Protein AF-A0A6A6JWN4-F1 (afdb_monomer)

pLDDT: mean 83.43, std 17.75, range [29.56, 98.19]

InterPro domains:
  IPR000210 BTB/POZ domain [PS50097] (78-155)
  IPR011333 SKP1/BTB/POZ domain superfamily [G3DSA:3.30.710.10] (48-252)

Solvent-accessible surface area (backbone atoms only — not comparable to full-atom values): 18772 Å² total; per-residue (Å²): 106,71,62,62,52,52,70,74,57,56,92,82,65,82,86,72,73,60,84,90,70,70,76,79,89,73,87,73,94,62,85,48,80,72,34,52,50,59,28,48,53,49,40,46,67,64,57,46,90,61,80,82,68,62,78,80,74,82,70,70,62,64,68,62,34,50,49,53,38,50,39,54,78,67,54,65,78,47,69,23,32,42,35,25,66,46,74,42,99,86,68,47,84,37,56,36,34,29,65,36,47,56,71,51,45,48,73,55,18,58,51,50,27,44,67,42,26,67,92,39,90,79,52,92,72,53,64,53,62,44,83,43,96,54,59,64,60,58,51,33,37,50,57,44,21,58,48,59,79,42,67,78,62,44,85,93,47,29,53,48,73,80,88,58,69,66,42,71,44,85,100,59,64,70,64,79,62,30,43,85,77,47,51,54,62,57,49,31,52,51,45,25,36,52,13,62,76,32,51,16,64,69,48,28,51,50,24,48,50,54,45,46,43,41,47,59,73,63,59,72,66,50,65,64,57,54,50,53,49,48,41,39,52,69,72,66,44,69,44,86,52,90,71,38,58,62,56,28,49,53,43,40,42,50,57,47,32,66,75,73,68,49,50,73,68,51,45,52,53,43,52,67,74,46,61,85,43,56,69,57,53,52,55,40,54,50,46,57,64,77,44,37,69,65,67,50,59,52,69,74,62,53,84,79,73,76,75,75,76,73,75,75,80,72,88,77,134

Foldseek 3Di:
DVLLVVQVPPVPDDPDDDPVPPDDPDDDQDQDPLLCVLLVVLLCCQQPPCVVCPPPPPFPDPVQLVVQVVCLLVLPPQQAKEWEWDQDPVRDIWIWIFRHHLVLQCPFFPQSVCQQAVVPPPPPDGHRYDYDHGQPLLVLQVRSCSRRLAGADDPPLWSQDRDGTPDTGPPDDRSSSTSVPADNLNSLVVQLQVCVVRVGVSSVVRSLVSLSCCQRVVVPDALVNLLVLLCCVQPVVVHVCVSCSSVSSSLSSLLSCVQPNDDPVSNVVNCVSCVVSVSSVVNNVCSCVVCVVSVCVNVVVPPPPPPPPPPPPDDDD

Mean predicted aligned error: 8.62 Å

Organism: Westerdykella ornata (NCBI:txid318751)

Structure (mmCIF, N/CA/C/O backbone):
data_AF-A0A6A6JWN4-F1
#
_entry.id   AF-A0A6A6JWN4-F1
#
loop_
_atom_site.group_PDB
_atom_site.id
_atom_site.type_symbol
_atom_site.label_atom_id
_atom_site.label_alt_id
_atom_site.label_comp_id
_atom_site.label_asym_id
_atom_site.label_entity_id
_atom_site.label_seq_id
_atom_site.pdbx_PDB_ins_code
_atom_site.Cartn_x
_atom_site.Cartn_y
_atom_site.Cartn_z
_atom_site.occupancy
_atom_site.B_iso_or_equiv
_atom_site.auth_seq_id
_atom_site.auth_comp_id
_atom_site.auth_asym_id
_atom_site.auth_atom_id
_atom_site.pdbx_PDB_model_num
ATOM 1 N N . MET A 1 1 ? 3.265 12.366 6.359 1.00 52.09 1 MET A N 1
ATOM 2 C CA . MET A 1 1 ? 2.396 12.820 5.252 1.00 52.09 1 MET A CA 1
ATOM 3 C C . MET A 1 1 ? 3.151 13.546 4.138 1.00 52.09 1 MET A C 1
ATOM 5 O O . MET A 1 1 ? 3.168 13.034 3.027 1.00 52.09 1 MET A O 1
ATOM 9 N N . ASP A 1 2 ? 3.852 14.654 4.411 1.00 64.31 2 ASP A N 1
ATOM 10 C CA . ASP A 1 2 ? 4.577 15.428 3.380 1.00 64.31 2 ASP A CA 1
ATOM 11 C C . ASP A 1 2 ? 5.522 14.604 2.500 1.00 64.31 2 ASP A C 1
ATOM 13 O O . ASP A 1 2 ? 5.621 14.863 1.309 1.00 64.31 2 ASP A O 1
ATOM 17 N N . ALA A 1 3 ? 6.194 13.590 3.054 1.00 65.50 3 ALA A N 1
ATOM 18 C CA . ALA A 1 3 ? 7.057 12.702 2.278 1.00 65.50 3 ALA A CA 1
ATOM 19 C C . ALA A 1 3 ? 6.280 11.868 1.239 1.00 65.50 3 ALA A C 1
ATOM 21 O O . ALA A 1 3 ? 6.734 11.745 0.109 1.00 65.50 3 ALA A O 1
ATOM 22 N N . LEU A 1 4 ? 5.098 11.342 1.591 1.00 63.34 4 LEU A N 1
ATOM 23 C CA . LEU A 1 4 ? 4.237 10.601 0.659 1.00 63.34 4 LEU A CA 1
ATOM 24 C C . LEU A 1 4 ? 3.669 11.527 -0.415 1.00 63.34 4 LEU A C 1
ATOM 26 O O . LEU A 1 4 ? 3.725 11.198 -1.592 1.00 63.34 4 LEU A O 1
ATOM 30 N N . LEU A 1 5 ? 3.188 12.711 -0.034 1.00 67.56 5 LEU A N 1
ATOM 31 C CA . LEU A 1 5 ? 2.673 13.676 -1.007 1.00 67.56 5 LEU A CA 1
ATOM 32 C C . LEU A 1 5 ? 3.773 14.190 -1.943 1.00 67.56 5 LEU A C 1
ATOM 34 O O . LEU A 1 5 ? 3.529 14.322 -3.136 1.00 67.56 5 LEU A O 1
ATOM 38 N N . LYS A 1 6 ? 4.995 14.418 -1.444 1.00 69.12 6 LYS A N 1
ATOM 39 C CA . LYS A 1 6 ? 6.150 14.809 -2.272 1.00 69.12 6 LYS A CA 1
ATOM 40 C C . LYS A 1 6 ? 6.555 13.735 -3.278 1.00 69.12 6 LYS A C 1
ATOM 42 O O . LYS A 1 6 ? 6.987 14.088 -4.365 1.00 69.12 6 LYS A O 1
ATOM 47 N N . LEU A 1 7 ? 6.377 12.452 -2.958 1.00 59.00 7 LEU A N 1
ATOM 48 C CA . LEU A 1 7 ? 6.630 11.380 -3.924 1.00 59.00 7 LEU A CA 1
ATOM 49 C C . LEU A 1 7 ? 5.681 11.402 -5.123 1.00 59.00 7 LEU A C 1
ATOM 51 O O . LEU A 1 7 ? 6.071 10.959 -6.197 1.00 59.00 7 LEU A O 1
ATOM 55 N N . TYR A 1 8 ? 4.461 11.905 -4.941 1.00 55.19 8 TYR A N 1
ATOM 56 C CA . TYR A 1 8 ? 3.441 11.949 -5.994 1.00 55.19 8 TYR A CA 1
ATOM 57 C C . TYR A 1 8 ? 3.300 13.338 -6.635 1.00 55.19 8 TYR A C 1
ATOM 59 O O . TYR A 1 8 ? 2.786 13.452 -7.743 1.00 55.19 8 TYR A O 1
ATOM 67 N N . ARG A 1 9 ? 3.796 14.395 -5.981 1.00 48.81 9 ARG A N 1
ATOM 68 C CA . ARG A 1 9 ? 3.869 15.769 -6.505 1.00 48.81 9 ARG A CA 1
ATOM 69 C C . ARG A 1 9 ? 5.206 16.070 -7.190 1.00 48.81 9 ARG A C 1
ATOM 71 O O . ARG A 1 9 ? 5.764 17.141 -6.985 1.00 48.81 9 ARG A O 1
ATOM 78 N N . ASN A 1 10 ? 5.751 15.154 -7.991 1.00 44.94 10 ASN A N 1
ATOM 79 C CA . ASN A 1 10 ? 6.832 15.555 -8.895 1.00 44.94 10 ASN A CA 1
ATOM 80 C C . ASN A 1 10 ? 6.269 16.625 -9.849 1.00 44.94 10 ASN A C 1
ATOM 82 O O . ASN A 1 10 ? 5.490 16.307 -10.745 1.00 44.94 10 ASN A O 1
ATOM 86 N N . ASP A 1 11 ? 6.653 17.888 -9.642 1.00 39.12 11 ASP A N 1
ATOM 87 C CA . ASP A 1 11 ? 6.207 19.090 -10.375 1.00 39.12 11 ASP A CA 1
ATOM 88 C C . ASP A 1 11 ? 6.618 19.105 -11.873 1.00 39.12 11 ASP A C 1
ATOM 90 O O . ASP A 1 11 ? 6.617 20.144 -12.529 1.00 39.12 11 ASP A O 1
ATOM 94 N N . SER A 1 12 ? 6.972 17.950 -12.440 1.00 35.31 12 SER A N 1
ATOM 95 C CA . SER A 1 12 ? 7.375 17.740 -13.834 1.00 35.31 12 SER A CA 1
ATOM 96 C C . SER A 1 12 ? 6.354 16.953 -14.672 1.00 35.31 12 SER A C 1
ATOM 98 O O . SER A 1 12 ? 6.635 16.637 -15.828 1.00 35.31 12 SER A O 1
ATOM 100 N N . VAL A 1 13 ? 5.165 16.645 -14.140 1.00 38.69 13 VAL A N 1
ATOM 101 C CA . VAL A 1 13 ? 4.128 15.900 -14.877 1.00 38.69 13 VAL A CA 1
ATOM 102 C C . VAL A 1 13 ? 3.190 16.858 -15.632 1.00 38.69 13 VAL A C 1
ATOM 104 O O . VAL A 1 13 ? 2.570 17.721 -15.004 1.00 38.69 13 VAL A O 1
ATOM 107 N N . PRO A 1 14 ? 3.009 16.707 -16.961 1.00 30.91 14 PRO A N 1
ATOM 108 C CA . PRO A 1 14 ? 1.939 17.381 -17.685 1.00 30.91 14 PRO A CA 1
ATOM 109 C C . PRO A 1 14 ? 0.588 16.960 -17.096 1.00 30.91 14 PRO A C 1
ATOM 111 O O . PRO A 1 14 ? 0.217 15.791 -17.114 1.00 30.91 14 PRO A O 1
ATOM 114 N N . THR A 1 15 ? -0.159 17.928 -16.576 1.00 35.41 15 THR A N 1
ATOM 115 C CA . THR A 1 15 ? -1.408 17.783 -15.808 1.00 35.41 15 THR A CA 1
ATOM 116 C C . THR A 1 15 ? -2.610 17.249 -16.601 1.00 35.41 15 THR A C 1
ATOM 118 O O . THR A 1 15 ? -3.743 17.304 -16.123 1.00 35.41 15 THR A O 1
ATOM 121 N N . SER A 1 16 ? -2.420 16.716 -17.807 1.00 31.47 16 SER A N 1
ATOM 122 C CA . SER A 1 16 ? -3.513 16.139 -18.586 1.00 31.47 16 SER A CA 1
ATOM 123 C C . SER A 1 16 ? -3.664 14.651 -18.280 1.00 31.47 16 SER A C 1
ATOM 125 O O . SER A 1 16 ? -3.143 13.801 -19.001 1.00 31.47 16 SER A O 1
ATOM 127 N N . LEU A 1 17 ? -4.421 14.335 -17.228 1.00 32.72 17 LEU A N 1
ATOM 128 C CA . LEU A 1 17 ? -5.065 13.025 -17.130 1.00 32.72 17 LEU A CA 1
ATOM 129 C C . LEU A 1 17 ? -5.907 12.792 -18.404 1.00 32.72 17 LEU A C 1
ATOM 131 O O . LEU A 1 17 ? -6.587 13.725 -18.853 1.00 32.72 17 LEU A O 1
ATOM 135 N N . PRO A 1 18 ? -5.888 11.587 -19.002 1.00 30.72 18 PRO A N 1
ATOM 136 C CA . PRO A 1 18 ? -6.721 11.280 -20.157 1.00 30.72 18 PRO A CA 1
ATOM 137 C C . PRO A 1 18 ? -8.218 11.490 -19.832 1.00 30.72 18 PRO A C 1
ATOM 139 O O . PRO A 1 18 ? -8.646 11.226 -18.704 1.00 30.72 18 PRO A O 1
ATOM 142 N N . PRO A 1 19 ? -9.044 11.959 -20.793 1.00 32.22 19 PRO A N 1
ATOM 143 C CA . PRO A 1 19 ? -10.447 12.335 -20.562 1.00 32.22 19 PRO A CA 1
ATOM 144 C C . PRO A 1 19 ? -11.337 11.245 -19.944 1.00 32.22 19 PRO A C 1
ATOM 146 O O . PRO A 1 19 ? -12.370 11.568 -19.365 1.00 32.22 19 PRO A O 1
ATOM 149 N N . CYS A 1 20 ? -10.934 9.974 -20.025 1.00 30.83 20 CYS A N 1
ATOM 150 C CA . CYS A 1 20 ? -11.627 8.831 -19.428 1.00 30.83 20 CYS A CA 1
ATOM 151 C C . CYS A 1 20 ? -11.503 8.729 -17.893 1.00 30.83 20 CYS A C 1
ATOM 153 O O . CYS A 1 20 ? -12.195 7.910 -17.296 1.00 30.83 20 CYS A O 1
ATOM 155 N N . LEU A 1 21 ? -10.666 9.553 -17.248 1.00 29.56 21 LEU A N 1
ATOM 156 C CA . LEU A 1 21 ? -10.435 9.543 -15.793 1.00 29.56 21 LEU A CA 1
ATOM 157 C C . LEU A 1 21 ? -11.075 10.727 -15.048 1.00 29.56 21 LEU A C 1
ATOM 159 O O . LEU A 1 21 ? -10.796 10.947 -13.869 1.00 29.56 21 LEU A O 1
ATOM 163 N N . ARG A 1 22 ? -11.948 11.501 -15.704 1.00 33.38 22 ARG A N 1
ATOM 164 C CA . ARG A 1 22 ? -12.774 12.497 -15.008 1.00 33.38 22 ARG A CA 1
ATOM 165 C C . ARG A 1 22 ? -13.880 11.769 -14.245 1.00 33.38 22 ARG A C 1
ATOM 167 O O . ARG A 1 22 ? -14.883 11.379 -14.829 1.00 33.38 22 ARG A O 1
ATOM 174 N N . LEU A 1 23 ? -13.662 11.557 -12.950 1.00 36.28 23 LEU A N 1
ATOM 175 C CA . LEU A 1 23 ? -14.663 10.997 -12.047 1.00 36.28 23 LEU A CA 1
ATOM 176 C C . LEU A 1 23 ? -15.803 12.003 -11.850 1.00 36.28 23 LEU A C 1
ATOM 178 O O . LEU A 1 23 ? -15.585 13.121 -11.379 1.00 36.28 23 LEU A O 1
ATOM 182 N N . ASP A 1 24 ? -17.019 11.585 -12.196 1.00 34.66 24 ASP A N 1
ATOM 183 C CA . ASP A 1 24 ? -18.242 12.262 -11.784 1.00 34.66 24 ASP A CA 1
ATOM 184 C C . ASP A 1 24 ? -18.371 12.172 -10.259 1.00 34.66 24 ASP A C 1
ATOM 186 O O . ASP A 1 24 ? -18.483 11.089 -9.682 1.00 34.66 24 ASP A O 1
ATOM 190 N N . ASN A 1 25 ? -18.390 13.328 -9.594 1.00 35.78 25 ASN A N 1
ATOM 191 C CA . ASN A 1 25 ? -18.637 13.459 -8.156 1.00 35.78 25 ASN A CA 1
ATOM 192 C C . ASN A 1 25 ? -20.131 13.259 -7.829 1.00 35.78 25 ASN A C 1
ATOM 194 O O . ASN A 1 25 ? -20.771 14.125 -7.232 1.00 35.78 25 ASN A O 1
ATOM 198 N N . SER A 1 26 ? -20.707 12.127 -8.239 1.00 37.81 26 SER A N 1
ATOM 199 C CA . SER A 1 26 ? -22.081 11.758 -7.898 1.00 37.81 26 SER A CA 1
ATOM 200 C C . SER A 1 26 ? -22.134 11.190 -6.480 1.00 37.81 26 SER A C 1
ATOM 202 O O . SER A 1 26 ? -21.709 10.071 -6.202 1.00 37.81 26 SER A O 1
ATOM 204 N N . THR A 1 27 ? -22.709 11.983 -5.589 1.00 43.22 27 THR A N 1
ATOM 205 C CA . THR A 1 27 ? -22.990 11.716 -4.182 1.00 43.22 27 THR A CA 1
ATOM 206 C C . THR A 1 27 ? -23.948 10.535 -3.972 1.00 43.22 27 THR A C 1
ATOM 208 O O . THR A 1 27 ? -25.168 10.692 -3.963 1.00 43.22 27 THR A O 1
ATOM 211 N N . LYS A 1 28 ? -23.411 9.339 -3.711 1.00 44.41 28 LYS A N 1
ATOM 212 C CA . LYS A 1 28 ? -24.117 8.328 -2.906 1.00 44.41 28 LYS A CA 1
ATOM 213 C C . LYS A 1 28 ? -23.533 8.343 -1.496 1.00 44.41 28 LYS A C 1
ATOM 215 O O . LYS A 1 28 ? -22.328 8.226 -1.311 1.00 44.41 28 LYS A O 1
ATOM 220 N N . HIS A 1 29 ? -24.401 8.602 -0.521 1.00 53.19 29 HIS A N 1
ATOM 221 C CA . HIS A 1 29 ? -24.034 9.055 0.823 1.00 53.19 29 HIS A CA 1
ATOM 222 C C . HIS A 1 29 ? -23.963 7.952 1.888 1.00 53.19 29 HIS A C 1
ATOM 224 O O . HIS A 1 29 ? -23.726 8.265 3.049 1.00 53.19 29 HIS A O 1
ATOM 230 N N . ASP A 1 30 ? -24.050 6.681 1.521 1.00 59.16 30 ASP A N 1
ATOM 231 C CA . ASP A 1 30 ? -23.958 5.557 2.455 1.00 59.16 30 ASP A CA 1
ATOM 232 C C . ASP A 1 30 ? -22.905 4.568 1.977 1.00 59.16 30 ASP A C 1
ATOM 234 O O . ASP A 1 30 ? -22.767 4.385 0.766 1.00 59.16 30 ASP A O 1
ATOM 238 N N . LEU A 1 31 ? -22.179 3.947 2.918 1.00 63.41 31 LEU A N 1
ATOM 239 C CA . LEU A 1 31 ? -21.396 2.761 2.586 1.00 63.41 31 LEU A CA 1
ATOM 240 C C . LEU A 1 31 ? -22.362 1.746 1.957 1.00 63.41 31 LEU A C 1
ATOM 242 O O . LEU A 1 31 ? -23.348 1.379 2.610 1.00 63.41 31 LEU A O 1
ATOM 246 N N . SER A 1 32 ? -22.150 1.379 0.694 1.00 66.56 32 SER A N 1
ATOM 247 C CA . SER A 1 32 ? -23.071 0.510 -0.045 1.00 66.56 32 SER A CA 1
ATOM 248 C C . SER A 1 32 ? -23.190 -0.884 0.594 1.00 66.56 32 SER A C 1
ATOM 250 O O . SER A 1 32 ? -22.371 -1.277 1.427 1.00 66.56 32 SER A O 1
ATOM 252 N N . ASP A 1 33 ? -24.222 -1.654 0.235 1.00 67.38 33 ASP A N 1
ATOM 253 C CA . ASP A 1 33 ? -24.451 -2.991 0.812 1.00 67.38 33 ASP A CA 1
ATOM 254 C C . ASP A 1 33 ? -23.234 -3.929 0.641 1.00 67.38 33 ASP A C 1
ATOM 256 O O . ASP A 1 33 ? -22.926 -4.714 1.541 1.00 67.38 33 ASP A O 1
ATOM 260 N N . ASP A 1 34 ? -22.479 -3.789 -0.453 1.00 61.44 34 ASP A N 1
ATOM 261 C CA . ASP A 1 34 ? -21.250 -4.553 -0.715 1.00 61.44 34 ASP A CA 1
ATOM 262 C C . ASP A 1 34 ? -20.089 -4.152 0.218 1.00 61.44 34 ASP A C 1
ATOM 264 O O . ASP A 1 34 ? -19.265 -4.978 0.628 1.00 61.44 34 ASP A O 1
ATOM 268 N N . GLU A 1 35 ? -20.049 -2.893 0.644 1.00 66.00 35 GLU A N 1
ATOM 269 C CA . GLU A 1 35 ? -19.056 -2.374 1.592 1.00 66.00 35 GLU A CA 1
ATOM 270 C C . GLU A 1 35 ? -19.316 -2.903 3.001 1.00 66.00 35 GLU A C 1
ATOM 272 O O . GLU A 1 35 ? -18.381 -3.186 3.760 1.00 66.00 35 GLU A O 1
ATOM 277 N N . SER A 1 36 ? -20.592 -3.142 3.322 1.00 73.62 36 SER A N 1
ATOM 278 C CA . SER A 1 36 ? -20.987 -3.816 4.556 1.00 73.62 36 SER A CA 1
ATOM 279 C C . SER A 1 36 ? -20.387 -5.221 4.655 1.00 73.62 36 SER A C 1
ATOM 281 O O . SER A 1 36 ? -20.072 -5.660 5.762 1.00 73.62 36 SER A O 1
ATOM 283 N N . VAL A 1 37 ? -20.150 -5.917 3.534 1.00 84.81 37 VAL A N 1
ATOM 284 C CA . VAL A 1 37 ? -19.565 -7.269 3.541 1.00 84.81 37 VAL A CA 1
ATOM 285 C C . VAL A 1 37 ? -18.102 -7.238 3.980 1.00 84.81 37 VAL A C 1
ATOM 287 O O . VAL A 1 37 ? -17.740 -7.939 4.928 1.00 84.81 37 VAL A O 1
ATOM 290 N N . HIS A 1 38 ? -17.267 -6.407 3.350 1.00 84.00 38 HIS A N 1
ATOM 291 C CA . HIS A 1 38 ? -15.846 -6.286 3.705 1.00 84.00 38 HIS A CA 1
ATOM 292 C C . HIS A 1 38 ? -15.667 -5.827 5.151 1.00 84.00 38 HIS A C 1
ATOM 294 O O . HIS A 1 38 ? -14.904 -6.428 5.913 1.00 84.00 38 HIS A O 1
ATOM 300 N N . LEU A 1 39 ? -16.418 -4.798 5.547 1.00 88.00 39 LEU A N 1
ATOM 301 C CA . LEU A 1 39 ? -16.410 -4.276 6.905 1.00 88.00 39 LEU A CA 1
ATOM 302 C C . LEU A 1 39 ? -16.827 -5.343 7.922 1.00 88.00 39 LEU A C 1
ATOM 304 O O . LEU A 1 39 ? -16.141 -5.548 8.924 1.00 88.00 39 LEU A O 1
ATOM 308 N N . LYS A 1 40 ? -17.915 -6.073 7.652 1.00 88.44 40 LYS A N 1
ATOM 309 C CA . LYS A 1 40 ? -18.385 -7.159 8.515 1.00 88.44 40 LYS A CA 1
ATOM 310 C C . LYS A 1 40 ? -17.337 -8.258 8.659 1.00 88.44 40 LYS A C 1
ATOM 312 O O . LYS A 1 40 ? -17.072 -8.657 9.787 1.00 88.44 40 LYS A O 1
ATOM 317 N N . ILE A 1 41 ? -16.713 -8.704 7.565 1.00 87.94 41 ILE A N 1
ATOM 318 C CA . ILE A 1 41 ? -15.647 -9.721 7.596 1.00 87.94 41 ILE A CA 1
ATOM 319 C C . ILE A 1 41 ? -14.480 -9.249 8.471 1.00 87.94 41 ILE A C 1
ATOM 321 O O . ILE A 1 41 ? -13.998 -9.989 9.330 1.00 87.94 41 ILE A O 1
ATOM 325 N N . LEU A 1 42 ? -14.040 -8.000 8.300 1.00 88.00 42 LEU A N 1
ATOM 326 C CA . LEU A 1 42 ? -12.954 -7.431 9.097 1.00 88.00 42 LEU A CA 1
ATOM 327 C C . LEU A 1 42 ? -13.314 -7.355 10.583 1.00 88.00 42 LEU A C 1
ATOM 329 O O . LEU A 1 42 ? -12.499 -7.739 11.423 1.00 88.00 42 LEU A O 1
ATOM 333 N N . LEU A 1 43 ? -14.531 -6.918 10.918 1.00 88.62 43 LEU A N 1
ATOM 334 C CA . LEU A 1 43 ? -15.024 -6.879 12.297 1.00 88.62 43 LEU A CA 1
ATOM 335 C C . LEU A 1 43 ? -15.158 -8.286 12.892 1.00 88.62 43 LEU A C 1
ATOM 337 O O . LEU A 1 43 ? -14.748 -8.513 14.029 1.00 88.62 43 LEU A O 1
ATOM 341 N N . GLU A 1 44 ? -15.661 -9.257 12.134 1.00 88.62 44 GLU A N 1
ATOM 342 C CA . GLU A 1 44 ? -15.723 -10.657 12.560 1.00 88.62 44 GLU A CA 1
ATOM 343 C C . GLU A 1 44 ? -14.325 -11.226 12.818 1.00 88.62 44 GLU A C 1
ATOM 345 O O . GLU A 1 44 ? -14.130 -11.925 13.808 1.00 88.62 44 GLU A O 1
ATOM 350 N N . HIS A 1 45 ? -13.315 -10.865 12.026 1.00 86.50 45 HIS A N 1
ATOM 351 C CA . HIS A 1 45 ? -11.927 -11.225 12.322 1.00 86.50 45 HIS A CA 1
ATOM 352 C C . HIS A 1 45 ? -11.360 -10.492 13.551 1.00 86.50 45 HIS A C 1
ATOM 354 O O . HIS A 1 45 ? -10.612 -11.085 14.334 1.00 86.50 45 HIS A O 1
ATOM 360 N N . ALA A 1 46 ? -11.709 -9.220 13.760 1.00 84.94 46 ALA A N 1
ATOM 361 C CA . ALA A 1 46 ? -11.220 -8.419 14.887 1.00 84.94 46 ALA A CA 1
ATOM 362 C C . ALA A 1 46 ? -11.839 -8.831 16.244 1.00 84.94 46 ALA A C 1
ATOM 364 O O . ALA A 1 46 ? -11.170 -8.786 17.294 1.00 84.94 46 ALA A O 1
ATOM 365 N N . PHE A 1 47 ? -13.114 -9.231 16.229 1.00 86.50 47 PHE A N 1
ATOM 366 C CA . PHE A 1 47 ? -13.941 -9.511 17.409 1.00 86.50 47 PHE A CA 1
ATOM 367 C C . PHE A 1 47 ? -14.332 -10.986 17.574 1.00 86.50 47 PHE A C 1
ATOM 369 O O . PHE A 1 47 ? -14.752 -11.391 18.658 1.00 86.50 47 PHE A O 1
ATOM 376 N N . GLY A 1 48 ? -14.139 -11.810 16.546 1.00 79.50 48 GLY A N 1
ATOM 377 C CA . GLY A 1 48 ? -14.447 -13.234 16.556 1.00 79.50 48 GLY A CA 1
ATOM 378 C C . GLY A 1 48 ? -13.611 -14.036 17.550 1.00 79.50 48 GLY A C 1
ATOM 379 O O . GLY A 1 48 ? -12.448 -13.753 17.845 1.00 79.50 48 GLY A O 1
ATOM 380 N N . SER A 1 49 ? -14.239 -15.079 18.083 1.00 60.50 49 SER A N 1
ATOM 381 C CA . SER A 1 49 ? -13.692 -15.930 19.146 1.00 60.50 49 SER A CA 1
ATOM 382 C C . SER A 1 49 ? -12.655 -16.929 18.638 1.00 60.50 49 SER A C 1
ATOM 384 O O . SER A 1 49 ? -11.868 -17.457 19.427 1.00 60.50 49 SER A O 1
ATOM 386 N N . ASP A 1 50 ? -12.653 -17.191 17.330 1.00 63.16 50 ASP A N 1
ATOM 387 C CA . ASP A 1 50 ? -11.773 -18.167 16.709 1.00 63.16 50 ASP A CA 1
ATOM 388 C C . ASP A 1 50 ? -10.623 -17.487 15.964 1.00 63.16 50 ASP A C 1
ATOM 390 O O . ASP A 1 50 ? -10.606 -17.357 14.743 1.00 63.16 50 ASP A O 1
ATOM 394 N N . ARG A 1 51 ? -9.602 -17.076 16.726 1.00 59.22 51 ARG A N 1
ATOM 395 C CA . ARG A 1 51 ? -8.336 -16.566 16.166 1.00 59.22 51 ARG A CA 1
ATOM 396 C C . ARG A 1 51 ? -7.599 -17.589 15.285 1.00 59.22 51 ARG A C 1
ATOM 398 O O . ARG A 1 51 ? -6.549 -17.254 14.744 1.00 59.22 51 ARG A O 1
ATOM 405 N N . ARG A 1 52 ? -8.080 -18.837 15.187 1.00 56.88 52 ARG A N 1
ATOM 406 C CA . ARG A 1 52 ? -7.447 -19.892 14.382 1.00 56.88 52 ARG A CA 1
ATOM 407 C C . ARG A 1 52 ? -7.834 -19.821 12.912 1.00 56.88 52 ARG A C 1
ATOM 409 O O . ARG A 1 52 ? -7.121 -20.390 12.095 1.00 56.88 52 ARG A O 1
ATOM 416 N N . VAL A 1 53 ? -8.905 -19.107 12.571 1.00 56.59 53 VAL A N 1
ATOM 417 C CA . VAL A 1 53 ? -9.296 -18.882 11.179 1.00 56.59 53 VAL A CA 1
ATOM 418 C C . VAL A 1 53 ? -8.680 -17.563 10.721 1.00 56.59 53 VAL A C 1
ATOM 420 O O . VAL A 1 53 ? -9.355 -16.546 10.580 1.00 56.59 53 VAL A O 1
ATOM 423 N N . GLN A 1 54 ? -7.357 -17.560 10.529 1.00 57.50 54 GLN A N 1
ATOM 424 C CA . GLN A 1 54 ? -6.808 -16.609 9.566 1.00 57.50 54 GLN A CA 1
ATOM 425 C C . GLN A 1 54 ? -7.376 -17.014 8.204 1.00 57.50 54 GLN A C 1
ATOM 427 O O . GLN A 1 54 ? -7.332 -18.210 7.890 1.00 57.50 54 GLN A O 1
ATOM 432 N N . PRO A 1 55 ? -7.932 -16.079 7.413 1.00 55.94 55 PRO A N 1
ATOM 433 C CA . PRO A 1 55 ? -8.297 -16.408 6.047 1.00 55.94 55 PRO A CA 1
ATOM 434 C C . PRO A 1 55 ? -7.043 -16.999 5.391 1.00 55.94 55 PRO A C 1
ATOM 436 O O . PRO A 1 55 ? -5.951 -16.455 5.600 1.00 55.94 55 PRO A O 1
ATOM 439 N N . PRO A 1 56 ? -7.145 -18.152 4.709 1.00 51.41 56 PRO A N 1
ATOM 440 C CA . PRO A 1 56 ? -5.987 -18.769 4.095 1.00 51.41 56 PRO A CA 1
ATOM 441 C C . PRO A 1 56 ? -5.444 -17.782 3.067 1.00 51.41 56 PRO A C 1
ATOM 443 O O . PRO A 1 56 ? -5.994 -17.638 1.983 1.00 51.41 56 PRO A O 1
ATOM 446 N N . ILE A 1 57 ? -4.370 -17.076 3.421 1.00 55.38 57 ILE A N 1
ATOM 447 C CA . ILE A 1 57 ? -3.557 -16.383 2.433 1.00 55.38 57 ILE A CA 1
ATOM 448 C C . ILE A 1 57 ? -2.979 -17.518 1.607 1.00 55.38 57 ILE A C 1
ATOM 450 O O . ILE A 1 57 ? -2.131 -18.267 2.105 1.00 55.38 57 ILE A O 1
ATOM 454 N N . THR A 1 58 ? -3.509 -17.710 0.403 1.00 54.97 58 THR A N 1
ATOM 455 C CA . THR A 1 58 ? -3.046 -18.727 -0.533 1.00 54.97 58 THR A CA 1
ATOM 456 C C . THR A 1 58 ? -1.561 -18.481 -0.740 1.00 54.97 58 THR A C 1
ATOM 458 O O . THR A 1 58 ? -1.154 -17.518 -1.384 1.00 54.97 58 THR A O 1
ATOM 461 N N . LYS A 1 59 ? -0.724 -19.299 -0.099 1.00 61.75 59 LYS A N 1
ATOM 462 C CA . LYS A 1 59 ? 0.715 -19.230 -0.312 1.00 61.75 59 LYS A CA 1
ATOM 463 C C . LYS A 1 59 ? 0.966 -19.935 -1.637 1.00 61.75 59 LYS A C 1
ATOM 465 O O . LYS A 1 59 ? 0.588 -21.103 -1.746 1.00 61.75 59 LYS A O 1
ATOM 470 N N . PRO A 1 60 ? 1.553 -19.261 -2.635 1.00 65.56 60 PRO A N 1
ATOM 471 C CA . PRO A 1 60 ? 1.918 -19.937 -3.867 1.00 65.56 60 PRO A CA 1
ATOM 472 C C . PRO A 1 60 ? 2.885 -21.085 -3.553 1.00 65.56 60 PRO A C 1
ATOM 474 O O . PRO A 1 60 ? 3.562 -21.063 -2.518 1.00 65.56 60 PRO A O 1
ATOM 477 N N . ASP A 1 61 ? 2.937 -22.092 -4.430 1.00 75.06 61 ASP A N 1
ATOM 478 C CA . ASP A 1 61 ? 3.865 -23.215 -4.282 1.00 75.06 61 ASP A CA 1
ATOM 479 C C . ASP A 1 61 ? 5.290 -22.676 -4.107 1.00 75.06 61 ASP A C 1
ATOM 481 O O . ASP A 1 61 ? 5.890 -22.093 -5.018 1.00 75.06 61 ASP A O 1
ATOM 485 N N . GLY A 1 62 ? 5.813 -22.854 -2.892 1.00 77.88 62 GLY A N 1
ATOM 486 C CA . GLY A 1 62 ? 7.072 -22.261 -2.480 1.00 77.88 62 GLY A CA 1
ATOM 487 C C . GLY A 1 62 ? 8.244 -22.729 -3.336 1.00 77.88 62 GLY A C 1
ATOM 488 O O . GLY A 1 62 ? 9.179 -21.956 -3.530 1.00 77.88 62 GLY A O 1
ATOM 489 N N . LEU A 1 63 ? 8.203 -23.949 -3.884 1.00 82.12 63 LEU A N 1
ATOM 490 C CA . LEU A 1 63 ? 9.293 -24.475 -4.706 1.00 82.12 63 LEU A CA 1
ATOM 491 C C . LEU A 1 63 ? 9.311 -23.833 -6.095 1.00 82.12 63 LEU A C 1
ATOM 493 O O . LEU A 1 63 ? 10.375 -23.406 -6.551 1.00 82.12 63 LEU A O 1
ATOM 497 N N . CYS A 1 64 ? 8.146 -23.709 -6.736 1.00 84.88 64 CYS A N 1
ATOM 498 C CA . CYS A 1 64 ? 8.025 -23.072 -8.047 1.00 84.88 64 CYS A CA 1
ATOM 499 C C . CYS A 1 64 ? 8.417 -21.589 -7.974 1.00 84.88 64 CYS A C 1
ATOM 501 O O . CYS A 1 64 ? 9.295 -21.137 -8.713 1.00 84.88 64 CYS A O 1
ATOM 503 N N . VAL A 1 65 ? 7.867 -20.857 -6.999 1.00 88.56 65 VAL A N 1
ATOM 504 C CA . VAL A 1 65 ? 8.181 -19.435 -6.791 1.00 88.56 65 VAL A CA 1
ATOM 505 C C . VAL A 1 65 ? 9.667 -19.215 -6.515 1.00 88.56 65 VAL A C 1
ATOM 507 O O . VAL A 1 65 ? 10.285 -18.330 -7.106 1.00 88.56 65 VAL A O 1
ATOM 510 N N . GLN A 1 66 ? 10.285 -20.033 -5.657 1.00 89.00 66 GLN A N 1
ATOM 511 C CA . GLN A 1 66 ? 11.719 -19.913 -5.379 1.00 89.00 66 GLN A CA 1
ATOM 512 C C . GLN A 1 66 ? 12.581 -20.206 -6.606 1.00 89.00 66 GLN A C 1
ATOM 514 O O . GLN A 1 66 ? 13.625 -19.572 -6.781 1.00 89.00 66 GLN A O 1
ATOM 519 N N . HIS A 1 67 ? 12.182 -21.170 -7.439 1.00 90.69 67 HIS A N 1
ATOM 520 C CA . HIS A 1 67 ? 12.907 -21.496 -8.660 1.00 90.69 67 HIS A CA 1
ATOM 521 C C . HIS A 1 67 ? 12.852 -20.341 -9.663 1.00 90.69 67 HIS A C 1
ATOM 523 O O . HIS A 1 67 ? 13.900 -19.861 -10.096 1.00 90.69 67 HIS A O 1
ATOM 529 N N . VAL A 1 68 ? 11.649 -19.844 -9.956 1.00 91.00 68 VAL A N 1
ATOM 530 C CA . VAL A 1 68 ? 11.427 -18.712 -10.863 1.00 91.00 68 VAL A CA 1
ATOM 531 C C . VAL A 1 68 ? 12.157 -17.460 -10.367 1.00 91.00 68 VAL A C 1
ATOM 533 O O . VAL A 1 68 ? 12.900 -16.829 -11.118 1.00 91.00 68 VAL A O 1
ATOM 536 N N . TYR A 1 69 ? 12.050 -17.144 -9.074 1.00 93.31 69 TYR A N 1
ATOM 537 C CA . TYR A 1 69 ? 12.762 -16.006 -8.498 1.00 93.31 69 TYR A CA 1
ATOM 538 C C . TYR A 1 69 ? 14.288 -16.170 -8.576 1.00 93.31 69 TYR A C 1
ATOM 540 O O . TYR A 1 69 ? 15.008 -15.198 -8.788 1.00 93.31 69 TYR A O 1
ATOM 548 N N . ARG A 1 70 ? 14.818 -17.398 -8.474 1.00 94.12 70 ARG A N 1
ATOM 549 C CA . ARG A 1 70 ? 16.256 -17.668 -8.648 1.00 94.12 70 ARG A CA 1
ATOM 550 C C . ARG A 1 70 ? 16.719 -17.459 -10.091 1.00 94.12 70 ARG A C 1
ATOM 552 O O . ARG A 1 70 ? 17.818 -16.936 -10.275 1.00 94.12 70 ARG A O 1
ATOM 559 N N . ILE A 1 71 ? 15.918 -17.857 -11.083 1.00 94.19 71 ILE A N 1
ATOM 560 C CA . ILE A 1 71 ? 16.179 -17.576 -12.508 1.00 94.19 71 ILE A CA 1
ATOM 561 C C . ILE A 1 71 ? 16.280 -16.063 -12.708 1.00 94.19 71 ILE A C 1
ATOM 563 O O . ILE A 1 71 ? 17.298 -15.570 -13.197 1.00 94.19 71 ILE A O 1
ATOM 567 N N . PHE A 1 72 ? 15.288 -15.328 -12.204 1.00 95.62 72 PHE A N 1
ATOM 568 C CA . PHE A 1 72 ? 15.267 -13.870 -12.240 1.00 95.62 72 PHE A CA 1
ATOM 569 C C . PHE A 1 72 ? 16.479 -13.231 -11.556 1.00 95.62 72 PHE A C 1
ATOM 571 O O . PHE A 1 72 ? 17.149 -12.389 -12.147 1.00 95.62 72 PHE A O 1
ATOM 578 N N . LYS A 1 73 ? 16.842 -13.668 -10.345 1.00 95.00 73 LYS A N 1
ATOM 579 C CA . LYS A 1 73 ? 18.010 -13.131 -9.627 1.00 95.00 73 LYS A CA 1
ATOM 580 C C . LYS A 1 73 ? 19.334 -13.361 -10.362 1.00 95.00 73 LYS A C 1
ATOM 582 O O . LYS A 1 73 ? 20.295 -12.652 -10.079 1.00 95.00 73 LYS A O 1
ATOM 587 N N . ARG A 1 74 ? 19.390 -14.326 -11.285 1.00 95.50 74 ARG A N 1
ATOM 588 C CA . ARG A 1 74 ? 20.538 -14.587 -12.167 1.00 95.50 74 ARG A CA 1
ATOM 589 C C . ARG A 1 74 ? 20.422 -13.923 -13.543 1.00 95.50 74 ARG A C 1
ATOM 591 O O . ARG A 1 74 ? 21.328 -14.102 -14.348 1.00 95.50 74 ARG A O 1
ATOM 598 N N . ARG A 1 75 ? 19.338 -13.185 -13.807 1.00 95.56 75 ARG A N 1
ATOM 599 C CA . ARG A 1 75 ? 19.036 -12.522 -15.090 1.00 95.56 75 ARG A CA 1
ATOM 600 C C . ARG A 1 75 ? 19.012 -13.476 -16.289 1.00 95.56 75 ARG A C 1
ATOM 602 O O . ARG A 1 75 ? 19.323 -13.088 -17.410 1.00 95.56 75 ARG A O 1
ATOM 609 N N . LEU A 1 76 ? 18.692 -14.747 -16.055 1.00 95.19 76 LEU A N 1
ATOM 610 C CA . LEU A 1 76 ? 18.712 -15.754 -17.112 1.00 95.19 76 LEU A CA 1
ATOM 611 C C . LEU A 1 76 ? 17.459 -15.629 -17.973 1.00 95.19 76 LEU A C 1
ATOM 613 O O . LEU A 1 76 ? 16.393 -16.033 -17.530 1.00 95.19 76 LEU A O 1
ATOM 617 N N . GLY A 1 77 ? 17.616 -15.131 -19.200 1.00 94.44 77 GLY A N 1
ATOM 618 C CA . GLY A 1 77 ? 16.515 -15.017 -20.159 1.00 94.44 77 GLY A CA 1
ATOM 619 C C . GLY A 1 77 ? 15.640 -13.776 -19.983 1.00 94.44 77 GLY A C 1
ATOM 620 O O . GLY A 1 77 ? 14.553 -13.752 -20.547 1.00 94.44 77 GLY A O 1
ATOM 621 N N . CYS A 1 78 ? 16.088 -12.760 -19.233 1.00 96.19 78 CYS A N 1
ATOM 622 C CA . CYS A 1 78 ? 15.412 -11.463 -19.234 1.00 96.19 78 CYS A CA 1
ATOM 623 C C . CYS A 1 78 ? 15.441 -10.873 -20.654 1.00 96.19 78 CYS A C 1
ATOM 625 O O . CYS A 1 78 ? 16.506 -10.777 -21.266 1.00 96.19 78 CYS A O 1
ATOM 627 N N . ASP A 1 79 ? 14.275 -10.494 -21.159 1.00 94.88 79 ASP A N 1
ATOM 628 C CA . ASP A 1 79 ? 14.027 -10.069 -22.541 1.00 94.88 79 ASP A CA 1
ATOM 629 C C . ASP A 1 79 ? 13.424 -8.658 -22.629 1.00 94.88 79 ASP A C 1
ATOM 631 O O . ASP A 1 79 ? 13.268 -8.117 -23.722 1.00 94.88 79 ASP A O 1
ATOM 635 N N . THR A 1 80 ? 13.149 -8.029 -21.483 1.00 95.12 80 THR A N 1
ATOM 636 C CA . THR A 1 80 ? 12.663 -6.653 -21.401 1.00 95.12 80 THR A CA 1
ATOM 637 C C . THR A 1 80 ? 13.278 -5.916 -20.212 1.00 95.12 80 THR A C 1
ATOM 639 O O . THR A 1 80 ? 13.735 -6.516 -19.235 1.00 95.12 80 THR A O 1
ATOM 642 N N . MET A 1 81 ? 13.254 -4.589 -20.271 1.00 96.62 81 MET A N 1
ATOM 643 C CA . MET A 1 81 ? 13.764 -3.709 -19.226 1.00 96.62 81 MET A CA 1
ATOM 644 C C . MET A 1 81 ? 12.661 -2.791 -18.703 1.00 96.62 81 MET A C 1
ATOM 646 O O . MET A 1 81 ? 11.908 -2.203 -19.474 1.00 96.62 81 MET A O 1
ATOM 650 N N . ILE A 1 82 ? 12.582 -2.631 -17.386 1.00 96.94 82 ILE A N 1
ATOM 651 C CA . ILE A 1 82 ? 11.829 -1.540 -16.767 1.00 96.94 82 ILE A CA 1
ATOM 652 C C . ILE A 1 82 ? 12.805 -0.413 -16.460 1.00 96.94 82 ILE A C 1
ATOM 654 O O . ILE A 1 82 ? 13.844 -0.653 -15.845 1.00 96.94 82 ILE A O 1
ATOM 658 N N . THR A 1 83 ? 12.449 0.808 -16.838 1.00 96.81 83 THR A N 1
ATOM 659 C CA . THR A 1 83 ? 13.213 2.015 -16.543 1.00 96.81 83 THR A CA 1
ATOM 660 C C . THR A 1 83 ? 12.379 2.978 -15.717 1.00 96.81 83 THR A C 1
ATOM 662 O O . THR A 1 83 ? 11.205 3.207 -15.998 1.00 96.81 83 THR A O 1
ATOM 665 N N . VAL A 1 84 ? 12.996 3.564 -14.698 1.00 95.19 84 VAL A N 1
ATOM 666 C CA . VAL A 1 84 ? 12.401 4.617 -13.876 1.00 95.19 84 VAL A CA 1
ATOM 667 C C . VAL A 1 84 ? 13.322 5.818 -13.899 1.00 95.19 84 VAL A C 1
ATOM 669 O O . VAL A 1 84 ? 14.489 5.701 -13.525 1.00 95.19 84 VAL A O 1
ATOM 672 N N . THR A 1 85 ? 12.788 6.970 -14.294 1.00 92.81 85 THR A N 1
ATOM 673 C CA . THR A 1 85 ? 13.508 8.242 -14.241 1.00 92.81 85 THR A CA 1
ATOM 674 C C . THR A 1 85 ? 13.029 9.087 -13.069 1.00 92.81 85 THR A C 1
ATOM 676 O O . THR A 1 85 ? 11.826 9.286 -12.900 1.00 92.81 85 THR A O 1
ATOM 679 N N . CYS A 1 86 ? 13.953 9.613 -12.268 1.00 89.56 86 CYS A N 1
ATOM 680 C CA . CYS A 1 86 ? 13.632 10.553 -11.196 1.00 89.56 86 CYS A CA 1
ATOM 681 C C . CYS A 1 86 ? 14.682 11.658 -11.069 1.00 89.56 86 CYS A C 1
ATOM 683 O O . CYS A 1 86 ? 15.834 11.491 -11.464 1.00 89.56 86 CYS A O 1
ATOM 685 N N . THR A 1 87 ? 14.296 12.771 -10.451 1.00 86.19 87 THR A N 1
ATOM 686 C CA . THR A 1 87 ? 15.206 13.884 -10.167 1.00 86.19 87 THR A CA 1
ATOM 687 C C . THR A 1 87 ? 16.058 13.577 -8.931 1.00 86.19 87 THR A C 1
ATOM 689 O O . THR A 1 87 ? 15.525 13.295 -7.857 1.00 86.19 87 THR A O 1
ATOM 692 N N . GLY A 1 88 ? 17.381 13.616 -9.083 1.00 84.00 88 GLY A N 1
ATOM 693 C CA . GLY A 1 88 ? 18.355 13.458 -8.009 1.00 84.00 88 GLY A CA 1
ATOM 694 C C . GLY A 1 88 ? 18.422 14.667 -7.064 1.00 84.00 88 GLY A C 1
ATOM 695 O O . GLY A 1 88 ? 17.862 15.724 -7.362 1.00 84.00 88 GLY A O 1
ATOM 696 N N . PRO A 1 89 ? 19.129 14.550 -5.923 1.00 80.19 89 PRO A N 1
ATOM 697 C CA . PRO A 1 89 ? 19.289 15.642 -4.955 1.00 80.19 89 PRO A CA 1
ATOM 698 C C . PRO A 1 89 ? 19.939 16.912 -5.524 1.00 80.19 89 PRO A C 1
ATOM 700 O O . PRO A 1 89 ? 19.706 18.003 -5.015 1.00 80.19 89 PRO A O 1
ATOM 703 N N . ASP A 1 90 ? 20.756 16.768 -6.566 1.00 85.50 90 ASP A N 1
ATOM 704 C CA . ASP A 1 90 ? 21.436 17.849 -7.286 1.00 85.50 90 ASP A CA 1
ATOM 705 C C . ASP A 1 90 ? 20.619 18.394 -8.477 1.00 85.50 90 ASP A C 1
ATOM 707 O O . ASP A 1 90 ? 21.093 19.257 -9.213 1.00 85.50 90 ASP A O 1
ATOM 711 N N . GLY A 1 91 ? 19.396 17.892 -8.683 1.00 85.69 91 GLY A N 1
ATOM 712 C CA . GLY A 1 91 ? 18.541 18.239 -9.817 1.00 85.69 91 GLY A CA 1
ATOM 713 C C . GLY A 1 91 ? 18.823 17.446 -11.097 1.00 85.69 91 GLY A C 1
ATOM 714 O O . GLY A 1 91 ? 18.113 17.636 -12.087 1.00 85.69 91 GLY A O 1
ATOM 715 N N . SER A 1 92 ? 19.818 16.553 -11.107 1.00 89.25 92 SER A N 1
ATOM 716 C CA . SER A 1 92 ? 20.109 15.708 -12.269 1.00 89.25 92 SER A CA 1
ATOM 717 C C . SER A 1 92 ? 18.992 14.690 -12.526 1.00 89.25 92 SER A C 1
ATOM 719 O O . SER A 1 92 ? 18.287 14.268 -11.611 1.00 89.25 92 SER A O 1
ATOM 721 N N . GLN A 1 93 ? 18.802 14.292 -13.785 1.00 92.06 93 GLN A N 1
ATOM 722 C CA . GLN A 1 93 ? 17.898 13.192 -14.122 1.00 92.06 93 GLN A CA 1
ATOM 723 C C . GLN A 1 93 ? 18.631 11.864 -13.971 1.00 92.06 93 GLN A C 1
ATOM 725 O O . GLN A 1 93 ? 19.677 11.643 -14.580 1.00 92.06 93 GLN A O 1
ATOM 730 N N . LEU A 1 94 ? 18.062 10.981 -13.163 1.00 92.88 94 LEU A N 1
ATOM 731 C CA . LEU A 1 94 ? 18.631 9.692 -12.810 1.00 92.88 94 LEU A CA 1
ATOM 732 C C . LEU A 1 94 ? 17.767 8.576 -13.372 1.00 92.88 94 LEU A C 1
ATOM 734 O O . LEU A 1 94 ? 16.548 8.632 -13.247 1.00 92.88 94 LEU A O 1
ATOM 738 N N . SER A 1 95 ? 18.404 7.563 -13.956 1.00 94.94 95 SER A N 1
ATOM 739 C CA . SER A 1 95 ? 17.738 6.403 -14.549 1.00 94.94 95 SER A CA 1
ATOM 740 C C . SER A 1 95 ? 18.078 5.134 -13.774 1.00 94.94 95 SER A C 1
ATOM 742 O O . SER A 1 95 ? 19.251 4.814 -13.575 1.00 94.94 95 SER A O 1
ATOM 744 N N . PHE A 1 96 ? 17.048 4.416 -13.342 1.00 95.81 96 PHE A N 1
ATOM 745 C CA . PHE A 1 96 ? 17.143 3.123 -12.673 1.00 95.81 96 PHE A CA 1
ATOM 746 C C . PHE A 1 96 ? 16.583 2.054 -13.605 1.00 95.81 96 PHE A C 1
ATOM 748 O O . PHE A 1 96 ? 15.525 2.259 -14.199 1.00 95.81 96 PHE A O 1
ATOM 755 N N . GLU A 1 97 ? 17.270 0.919 -13.720 1.00 97.19 97 GLU A N 1
ATOM 756 C CA . GLU A 1 97 ? 16.909 -0.139 -14.668 1.00 97.19 97 GLU A CA 1
ATOM 757 C C . GLU A 1 97 ? 16.747 -1.494 -13.961 1.00 97.19 97 GLU A C 1
ATOM 759 O O . GLU A 1 97 ? 17.540 -1.865 -13.085 1.00 97.19 97 GLU A O 1
ATOM 764 N N . TRP A 1 98 ? 15.736 -2.258 -14.377 1.00 97.75 98 TRP A N 1
ATOM 765 C CA . TRP A 1 98 ? 15.484 -3.636 -13.953 1.00 97.75 98 TRP A CA 1
ATOM 766 C C . TRP A 1 98 ? 15.286 -4.520 -15.183 1.00 97.75 98 TRP A C 1
ATOM 768 O O . TRP A 1 98 ? 14.288 -4.377 -15.887 1.00 97.75 98 TRP A O 1
ATOM 778 N N . ASP A 1 99 ? 16.182 -5.482 -15.397 1.00 97.62 99 ASP A N 1
ATOM 779 C CA . ASP A 1 99 ? 15.977 -6.512 -16.420 1.00 97.62 99 ASP A CA 1
ATOM 780 C C . ASP A 1 99 ? 14.989 -7.543 -15.886 1.00 97.62 99 ASP A C 1
ATOM 782 O O . ASP A 1 99 ? 15.219 -8.152 -14.828 1.00 97.62 99 ASP A O 1
ATOM 786 N N . VAL A 1 100 ? 13.905 -7.762 -16.619 1.00 96.81 100 VAL A N 1
ATOM 787 C CA . VAL A 1 100 ? 12.806 -8.655 -16.248 1.00 96.81 100 VAL A CA 1
ATOM 788 C C . VAL A 1 100 ? 12.400 -9.523 -17.444 1.00 96.81 100 VAL A C 1
ATOM 790 O O . VAL A 1 100 ? 12.904 -9.338 -18.549 1.00 96.81 100 VAL A O 1
ATOM 793 N N . HIS A 1 101 ? 11.514 -10.495 -17.221 1.00 95.12 101 HIS A N 1
ATOM 794 C CA . HIS A 1 101 ? 10.926 -11.271 -18.309 1.00 95.12 101 HIS A CA 1
ATOM 795 C C . HIS A 1 101 ? 9.539 -10.720 -18.618 1.00 95.12 101 HIS A C 1
ATOM 797 O O . HIS A 1 101 ? 8.699 -10.607 -17.716 1.00 95.12 101 HIS A O 1
ATOM 803 N N . GLN A 1 102 ? 9.298 -10.418 -19.887 1.00 93.19 102 GLN A N 1
ATOM 804 C CA . GLN A 1 102 ? 8.077 -9.806 -20.394 1.00 93.19 102 GLN A CA 1
ATOM 805 C C . GLN A 1 102 ? 6.824 -10.586 -19.983 1.00 93.19 102 GLN A C 1
ATOM 807 O O . GLN A 1 102 ? 5.819 -9.986 -19.601 1.00 93.19 102 GLN A O 1
ATOM 812 N N . VAL A 1 103 ? 6.914 -11.920 -19.952 1.00 92.31 103 VAL A N 1
ATOM 813 C CA . VAL A 1 103 ? 5.807 -12.808 -19.562 1.00 92.31 103 VAL A CA 1
ATOM 814 C C . VAL A 1 103 ? 5.229 -12.490 -18.176 1.00 92.31 103 VAL A C 1
ATOM 816 O O . VAL A 1 103 ? 4.022 -12.601 -17.979 1.00 92.31 103 VAL A O 1
ATOM 819 N N . PHE A 1 104 ? 6.046 -12.042 -17.214 1.00 92.62 104 PHE A N 1
ATOM 820 C CA . PHE A 1 104 ? 5.549 -11.711 -15.870 1.00 92.62 104 PHE A CA 1
ATOM 821 C C . PHE A 1 104 ? 4.894 -10.331 -15.788 1.00 92.62 104 PHE A C 1
ATOM 823 O O . PHE A 1 104 ? 4.141 -10.075 -14.851 1.00 92.62 104 PHE A O 1
ATOM 830 N N . LEU A 1 105 ? 5.170 -9.449 -16.749 1.00 90.25 105 LEU A N 1
ATOM 831 C CA . LEU A 1 105 ? 4.530 -8.137 -16.831 1.00 90.25 105 LEU A CA 1
ATOM 832 C C . LEU A 1 105 ? 3.112 -8.267 -17.393 1.00 90.25 105 LEU A C 1
ATOM 834 O O . LEU A 1 105 ? 2.182 -7.668 -16.861 1.00 90.25 105 LEU A O 1
ATOM 838 N N . GLN A 1 106 ? 2.955 -9.112 -18.416 1.00 88.12 106 GLN A N 1
ATOM 839 C CA . GLN A 1 106 ? 1.682 -9.371 -19.096 1.00 88.12 106 GLN A CA 1
ATOM 840 C C . GLN A 1 106 ? 0.690 -10.146 -18.223 1.00 88.12 106 GLN A C 1
ATOM 842 O O . GLN A 1 106 ? -0.514 -9.948 -18.323 1.00 88.12 106 GLN A O 1
ATOM 847 N N . ALA A 1 107 ? 1.183 -11.036 -17.358 1.00 85.06 107 ALA A N 1
ATOM 848 C CA . ALA A 1 107 ? 0.335 -11.998 -16.661 1.00 85.06 107 ALA A CA 1
ATOM 849 C C . ALA A 1 107 ? -0.633 -11.402 -15.621 1.00 85.06 107 ALA A C 1
ATOM 851 O O . ALA A 1 107 ? -1.531 -12.122 -15.195 1.00 85.06 107 ALA A O 1
ATOM 852 N N . GLY A 1 108 ? -0.467 -10.147 -15.185 1.00 80.12 108 GLY A N 1
ATOM 853 C CA . GLY A 1 108 ? -1.289 -9.622 -14.084 1.00 80.12 108 GLY A CA 1
ATOM 854 C C . GLY A 1 108 ? -1.668 -8.143 -14.119 1.00 80.12 108 GLY A C 1
ATOM 855 O O . GLY A 1 108 ? -2.596 -7.754 -13.422 1.00 80.12 108 GLY A O 1
ATOM 856 N N . SER A 1 109 ? -1.027 -7.309 -14.940 1.00 92.12 109 SER A N 1
ATOM 857 C CA . SER A 1 109 ? -1.433 -5.906 -15.093 1.00 92.12 109 SER A CA 1
ATOM 858 C C . SER A 1 109 ? -1.976 -5.672 -16.492 1.00 92.12 109 SER A C 1
ATOM 860 O O . SER A 1 109 ? -1.236 -5.792 -17.469 1.00 92.12 109 SER A O 1
ATOM 862 N N . ARG A 1 110 ? -3.252 -5.271 -16.580 1.00 90.25 110 ARG A N 1
ATOM 863 C CA . ARG A 1 110 ? -3.871 -4.907 -17.864 1.00 90.25 110 ARG A CA 1
ATOM 864 C C . ARG A 1 110 ? -3.132 -3.744 -18.519 1.00 90.25 110 ARG A C 1
ATOM 866 O O . ARG A 1 110 ? -2.846 -3.793 -19.707 1.00 90.25 110 ARG A O 1
ATOM 873 N N . VAL A 1 111 ? -2.750 -2.742 -17.728 1.00 91.38 111 VAL A N 1
ATOM 874 C CA . VAL A 1 111 ? -2.014 -1.576 -18.227 1.00 91.38 111 VAL A CA 1
ATOM 875 C C . VAL A 1 111 ? -0.645 -1.975 -18.779 1.00 91.38 111 VAL A C 1
ATOM 877 O O . VAL A 1 111 ? -0.274 -1.509 -19.854 1.00 91.38 111 VAL A O 1
ATOM 880 N N . LEU A 1 112 ? 0.113 -2.835 -18.090 1.00 91.44 112 LEU A N 1
ATOM 881 C CA . LEU A 1 112 ? 1.414 -3.292 -18.595 1.00 91.44 112 LEU A CA 1
ATOM 882 C C . LEU A 1 112 ? 1.270 -4.182 -19.835 1.00 91.44 112 LEU A C 1
ATOM 884 O O . LEU A 1 112 ? 2.082 -4.060 -20.752 1.00 91.44 112 LEU A O 1
ATOM 888 N N . ASP A 1 113 ? 0.245 -5.036 -19.891 1.00 90.38 113 ASP A N 1
ATOM 889 C CA . ASP A 1 113 ? -0.050 -5.840 -21.080 1.00 90.38 113 ASP A CA 1
ATOM 890 C C . ASP A 1 113 ? -0.379 -4.955 -22.291 1.00 90.38 113 ASP A C 1
ATOM 892 O O . ASP A 1 113 ? 0.225 -5.113 -23.350 1.00 90.38 113 ASP A O 1
ATOM 896 N N . GLU A 1 114 ? -1.241 -3.950 -22.122 1.00 89.44 114 GLU A N 1
ATOM 897 C CA . GLU A 1 114 ? -1.579 -2.983 -23.175 1.00 89.44 114 GLU A CA 1
ATOM 898 C C . GLU A 1 114 ? -0.360 -2.177 -23.652 1.00 89.44 114 GLU A C 1
ATOM 900 O O . GLU A 1 114 ? -0.235 -1.903 -24.846 1.00 89.44 114 GLU A O 1
ATOM 905 N N . HIS A 1 115 ? 0.568 -1.828 -22.751 1.00 86.31 115 HIS A N 1
ATOM 906 C CA . HIS A 1 115 ? 1.818 -1.152 -23.120 1.00 86.31 115 HIS A CA 1
ATOM 907 C C . HIS A 1 115 ? 2.750 -2.048 -23.944 1.00 86.31 115 HIS A C 1
ATOM 909 O O . HIS A 1 115 ? 3.412 -1.568 -24.864 1.00 86.31 115 HIS A O 1
ATOM 915 N N . LEU A 1 116 ? 2.817 -3.340 -23.619 1.00 86.31 116 LEU A N 1
ATOM 916 C CA . LEU A 1 116 ? 3.643 -4.308 -24.344 1.00 86.31 116 LEU A CA 1
ATOM 917 C C . LEU A 1 116 ? 3.004 -4.729 -25.672 1.00 86.31 116 LEU A C 1
ATOM 919 O O . LEU A 1 116 ? 3.703 -4.993 -26.651 1.00 86.31 116 LEU A O 1
ATOM 923 N N . ASN A 1 117 ? 1.676 -4.762 -25.721 1.00 86.19 117 ASN A N 1
ATOM 924 C CA . ASN A 1 117 ? 0.888 -5.246 -26.845 1.00 86.19 117 ASN A CA 1
ATOM 925 C C . ASN A 1 117 ? -0.157 -4.200 -27.283 1.00 86.19 117 ASN A C 1
ATOM 927 O O . ASN A 1 117 ? -1.362 -4.473 -27.218 1.00 86.19 117 ASN A O 1
ATOM 931 N N . PRO A 1 118 ? 0.253 -3.004 -27.752 1.00 80.75 118 PRO A N 1
ATOM 932 C CA . PRO A 1 118 ? -0.696 -1.986 -28.186 1.00 80.75 118 PRO A CA 1
ATOM 933 C C . PRO A 1 118 ? -1.512 -2.513 -29.374 1.00 80.75 118 PRO A C 1
ATOM 935 O O . PRO A 1 118 ? -0.972 -2.802 -30.441 1.00 80.75 118 PRO A O 1
ATOM 938 N N . GLY A 1 119 ? -2.826 -2.660 -29.185 1.00 73.25 119 GLY A N 1
ATOM 939 C CA . GLY A 1 119 ? -3.726 -3.231 -30.195 1.00 73.25 119 GLY A CA 1
ATOM 940 C C . GLY A 1 119 ? -3.799 -4.766 -30.216 1.00 73.25 119 GLY A C 1
ATOM 941 O O . GLY A 1 119 ? -4.392 -5.324 -31.138 1.00 73.25 119 GLY A O 1
ATOM 942 N N . GLY A 1 120 ? -3.248 -5.451 -29.208 1.00 73.25 120 GLY A N 1
ATOM 943 C CA . GLY A 1 120 ? -3.349 -6.900 -29.021 1.00 73.25 120 GLY A CA 1
ATOM 944 C C . GLY A 1 120 ? -2.167 -7.708 -29.575 1.00 73.25 120 GLY A C 1
ATOM 945 O O . GLY A 1 120 ? -1.102 -7.181 -29.887 1.00 73.25 120 GLY A O 1
ATOM 946 N N . ILE A 1 121 ? -2.369 -9.026 -29.702 1.00 67.19 121 ILE A N 1
ATOM 947 C CA . ILE A 1 121 ? -1.326 -10.045 -29.977 1.00 67.19 121 ILE A CA 1
ATOM 948 C C . ILE A 1 121 ? -0.673 -9.885 -31.370 1.00 67.19 121 ILE A C 1
ATOM 950 O O . ILE A 1 121 ? 0.335 -10.514 -31.677 1.00 67.19 121 ILE A O 1
ATOM 954 N N . THR A 1 122 ? -1.215 -9.034 -32.243 1.00 68.06 122 THR A N 1
ATOM 955 C CA . THR A 1 122 ? -0.697 -8.837 -33.606 1.00 68.06 122 THR A CA 1
ATOM 956 C C . THR A 1 122 ? 0.578 -7.996 -33.678 1.00 68.06 122 THR A C 1
ATOM 958 O O . THR A 1 122 ? 1.133 -7.853 -34.769 1.00 68.06 122 THR A O 1
ATOM 961 N N . ASN A 1 123 ? 1.058 -7.433 -32.562 1.00 62.16 123 ASN A N 1
ATOM 962 C CA . ASN A 1 123 ? 2.313 -6.690 -32.558 1.00 62.16 123 ASN A CA 1
ATOM 963 C C . ASN A 1 123 ? 3.515 -7.645 -32.682 1.00 62.16 123 ASN A C 1
ATOM 965 O O . ASN A 1 123 ? 3.876 -8.346 -31.742 1.00 62.16 123 ASN A O 1
ATOM 969 N N . GLN A 1 124 ? 4.151 -7.661 -33.856 1.00 65.38 124 GLN A N 1
ATOM 970 C CA . GLN A 1 124 ? 5.295 -8.536 -34.149 1.00 65.38 124 GLN A CA 1
ATOM 971 C C . GLN A 1 124 ? 6.592 -8.101 -33.445 1.00 65.38 124 GLN A C 1
ATOM 973 O O . GLN A 1 124 ? 7.599 -8.803 -33.517 1.00 65.38 124 GLN A O 1
ATOM 978 N N . SER A 1 125 ? 6.607 -6.936 -32.793 1.00 76.88 125 SER A N 1
ATOM 979 C CA . SER A 1 125 ? 7.780 -6.411 -32.090 1.00 76.88 125 SER A CA 1
ATOM 980 C C . SER A 1 125 ? 7.340 -5.633 -30.847 1.00 76.88 125 SER A C 1
ATOM 982 O O . SER A 1 125 ? 7.249 -4.403 -30.898 1.00 76.88 125 SER A O 1
ATOM 984 N N . PRO A 1 126 ? 7.013 -6.329 -29.741 1.00 75.88 126 PRO A N 1
ATOM 985 C CA . PRO A 1 126 ? 6.722 -5.659 -28.481 1.00 75.88 126 PRO A CA 1
ATOM 986 C C . PRO A 1 126 ? 7.921 -4.797 -28.051 1.00 75.88 126 PRO A C 1
ATOM 988 O O . PRO A 1 126 ? 9.069 -5.135 -28.365 1.00 75.88 126 PRO A O 1
ATOM 991 N N . PRO A 1 127 ? 7.683 -3.671 -27.360 1.00 82.50 127 PRO A N 1
ATOM 992 C CA . PRO A 1 127 ? 8.764 -2.846 -26.855 1.00 82.50 127 PRO A CA 1
ATOM 993 C C . PRO A 1 127 ? 9.598 -3.653 -25.854 1.00 82.50 127 PRO A C 1
ATOM 995 O O . PRO A 1 127 ? 9.064 -4.316 -24.970 1.00 82.50 127 PRO A O 1
ATOM 998 N N . ASN A 1 128 ? 10.920 -3.561 -25.982 1.00 87.06 128 ASN A N 1
ATOM 999 C CA . ASN A 1 128 ? 11.881 -4.186 -25.067 1.00 87.06 128 ASN A CA 1
ATOM 1000 C C . ASN A 1 128 ? 12.162 -3.328 -23.819 1.00 87.06 128 ASN A C 1
ATOM 1002 O O . ASN A 1 128 ? 13.011 -3.680 -22.998 1.00 87.06 128 ASN A O 1
ATOM 1006 N N . GLN A 1 129 ? 11.488 -2.183 -23.693 1.00 92.25 129 GLN A N 1
ATOM 1007 C CA . GLN A 1 129 ? 11.657 -1.239 -22.601 1.00 92.25 129 GLN A CA 1
ATOM 1008 C C . GLN A 1 129 ? 10.309 -0.639 -22.195 1.00 92.25 129 GLN A C 1
ATOM 1010 O O . GLN A 1 129 ? 9.539 -0.185 -23.041 1.00 92.25 129 GLN A O 1
ATOM 1015 N N . ILE A 1 130 ? 10.052 -0.590 -20.889 1.00 92.50 130 ILE A N 1
ATOM 1016 C CA . ILE A 1 130 ? 8.886 0.061 -20.291 1.00 92.50 130 ILE A CA 1
ATOM 1017 C C . ILE A 1 130 ? 9.369 1.147 -19.340 1.00 92.50 130 ILE A C 1
ATOM 1019 O O . ILE A 1 130 ? 10.128 0.873 -18.411 1.00 92.50 130 ILE A O 1
ATOM 1023 N N . ALA A 1 131 ? 8.897 2.374 -19.540 1.00 93.88 131 ALA A N 1
ATOM 1024 C CA . ALA A 1 131 ? 9.134 3.472 -18.614 1.00 93.88 131 ALA A CA 1
ATOM 1025 C C . ALA A 1 131 ? 8.014 3.531 -17.564 1.00 93.88 131 ALA A C 1
ATOM 1027 O O . ALA A 1 131 ? 6.837 3.591 -17.914 1.00 93.88 131 ALA A O 1
ATOM 1028 N N . LEU A 1 132 ? 8.380 3.530 -16.282 1.00 93.25 132 LEU A N 1
ATOM 1029 C CA . LEU A 1 132 ? 7.452 3.658 -15.163 1.00 93.25 132 LEU A CA 1
ATOM 1030 C C . LEU A 1 132 ? 7.711 4.950 -14.385 1.00 93.25 132 LEU A C 1
ATOM 1032 O O . LEU A 1 132 ? 8.829 5.220 -13.948 1.00 93.25 132 LEU A O 1
ATOM 1036 N N . ASN A 1 133 ? 6.644 5.710 -14.144 1.00 92.00 133 ASN A N 1
ATOM 1037 C CA . ASN A 1 133 ? 6.695 7.005 -13.461 1.00 92.00 133 ASN A CA 1
ATOM 1038 C C . ASN A 1 133 ? 6.410 6.862 -11.959 1.00 92.00 133 ASN A C 1
ATOM 1040 O O . ASN A 1 133 ? 5.506 7.493 -11.420 1.00 92.00 133 ASN A O 1
ATOM 1044 N N . TYR A 1 134 ? 7.180 6.010 -11.286 1.00 93.12 134 TYR A N 1
ATOM 1045 C CA . TYR A 1 134 ? 7.037 5.734 -9.855 1.00 93.12 134 TYR A CA 1
ATOM 1046 C C . TYR A 1 134 ? 8.349 5.942 -9.115 1.00 93.12 134 TYR A C 1
ATOM 1048 O O . TYR A 1 134 ? 9.419 5.995 -9.709 1.00 93.12 134 TYR A O 1
ATOM 1056 N N . HIS A 1 135 ? 8.290 6.000 -7.786 1.00 93.69 135 HIS A N 1
ATOM 1057 C CA . HIS A 1 135 ? 9.512 6.003 -6.997 1.00 93.69 135 HIS A CA 1
ATOM 1058 C C . HIS A 1 135 ? 10.300 4.687 -7.210 1.00 93.69 135 HIS A C 1
ATOM 1060 O O . HIS A 1 135 ? 9.704 3.610 -7.075 1.00 93.69 135 HIS A O 1
ATOM 1066 N N . PRO A 1 136 ? 11.628 4.728 -7.460 1.00 94.69 136 PRO A N 1
ATOM 1067 C CA . PRO A 1 136 ? 12.439 3.539 -7.753 1.00 94.69 136 PRO A CA 1
ATOM 1068 C C . PRO A 1 136 ? 12.266 2.391 -6.751 1.00 94.69 136 PRO A C 1
ATOM 1070 O O . PRO A 1 136 ? 12.184 1.225 -7.128 1.00 94.69 136 PRO A O 1
ATOM 1073 N N . MET A 1 137 ? 12.161 2.707 -5.458 1.00 95.12 137 MET A N 1
ATOM 1074 C CA . MET A 1 137 ? 11.991 1.697 -4.409 1.00 95.12 137 MET A CA 1
ATOM 1075 C C . MET A 1 137 ? 10.637 0.973 -4.488 1.00 95.12 137 MET A C 1
ATOM 1077 O O . MET A 1 137 ? 10.549 -0.207 -4.159 1.00 95.12 137 MET A O 1
ATOM 1081 N N . MET A 1 138 ? 9.576 1.653 -4.935 1.00 96.50 138 MET A N 1
ATOM 1082 C CA . MET A 1 138 ? 8.276 1.010 -5.143 1.00 96.50 138 MET A CA 1
ATOM 1083 C C . MET A 1 138 ? 8.329 0.070 -6.346 1.00 96.50 138 MET A C 1
ATOM 1085 O O . MET A 1 138 ? 7.852 -1.058 -6.255 1.00 96.50 138 MET A O 1
ATOM 1089 N N . VAL A 1 139 ? 8.983 0.495 -7.433 1.00 97.31 139 VAL A N 1
ATOM 1090 C CA . VAL 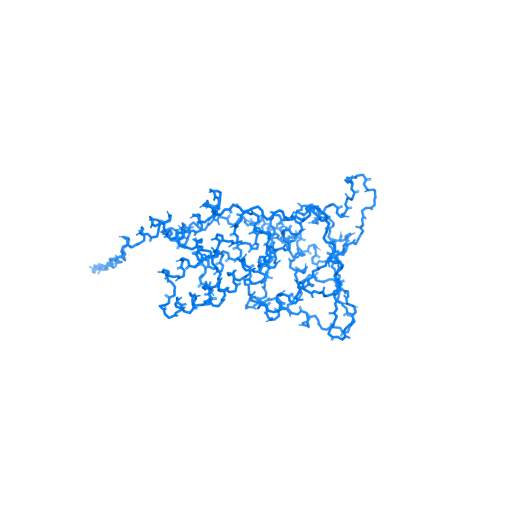A 1 139 ? 9.200 -0.355 -8.614 1.00 97.31 139 VAL A CA 1
ATOM 1091 C C . VAL A 1 139 ? 10.039 -1.577 -8.265 1.00 97.31 139 VAL A C 1
ATOM 1093 O O . VAL A 1 139 ? 9.716 -2.678 -8.687 1.00 97.31 139 VAL A O 1
ATOM 1096 N N . ASP A 1 140 ? 11.041 -1.445 -7.401 1.00 96.88 140 ASP A N 1
ATOM 1097 C CA . ASP A 1 140 ? 11.810 -2.596 -6.925 1.00 96.88 140 ASP A CA 1
ATOM 1098 C C . ASP A 1 140 ? 10.948 -3.628 -6.165 1.00 96.88 140 ASP A C 1
ATOM 1100 O O . ASP A 1 140 ? 11.114 -4.845 -6.324 1.00 96.88 140 ASP A O 1
ATOM 1104 N N . ARG A 1 141 ? 9.967 -3.160 -5.377 1.00 97.19 141 ARG A N 1
ATOM 1105 C CA . ARG A 1 141 ? 8.987 -4.037 -4.715 1.00 97.19 141 ARG A CA 1
ATOM 1106 C C . ARG A 1 141 ? 7.968 -4.618 -5.689 1.00 97.19 141 ARG A C 1
ATOM 1108 O O . ARG A 1 141 ? 7.641 -5.794 -5.549 1.00 97.19 141 ARG A O 1
ATOM 1115 N N . LEU A 1 142 ? 7.540 -3.860 -6.695 1.00 97.44 142 LEU A N 1
ATOM 1116 C CA . LEU A 1 142 ? 6.708 -4.354 -7.794 1.00 97.44 142 LEU A CA 1
ATOM 1117 C C . LEU A 1 142 ? 7.427 -5.453 -8.596 1.00 97.44 142 LEU A C 1
ATOM 1119 O O . LEU A 1 142 ? 6.855 -6.503 -8.867 1.00 97.44 142 LEU A O 1
ATOM 1123 N N . VAL A 1 143 ? 8.712 -5.268 -8.899 1.00 97.06 143 VAL A N 1
ATOM 1124 C CA . VAL A 1 143 ? 9.518 -6.277 -9.592 1.00 97.06 143 VAL A CA 1
ATOM 1125 C C . VAL A 1 143 ? 9.627 -7.546 -8.755 1.00 97.06 143 VAL A C 1
ATOM 1127 O O . VAL A 1 143 ? 9.457 -8.642 -9.274 1.00 97.06 143 VAL A O 1
ATOM 1130 N N . THR A 1 144 ? 9.837 -7.425 -7.443 1.00 96.00 144 THR A N 1
ATOM 1131 C CA . THR A 1 144 ? 9.799 -8.585 -6.533 1.00 96.00 144 THR A CA 1
ATOM 1132 C C . THR A 1 144 ? 8.434 -9.283 -6.563 1.00 96.00 144 THR A C 1
ATOM 1134 O O . THR A 1 144 ? 8.357 -10.517 -6.555 1.00 96.00 144 THR A O 1
ATOM 1137 N N . PHE A 1 145 ? 7.363 -8.494 -6.633 1.00 96.25 145 PHE A N 1
ATOM 1138 C CA . PHE A 1 145 ? 5.992 -8.975 -6.698 1.00 96.25 145 PHE A CA 1
ATOM 1139 C C . PHE A 1 145 ? 5.713 -9.813 -7.946 1.00 96.25 145 PHE A C 1
ATOM 1141 O O . PHE A 1 145 ? 5.166 -10.903 -7.798 1.00 96.25 145 PHE A O 1
ATOM 1148 N N . PHE A 1 146 ? 6.187 -9.409 -9.129 1.00 95.06 146 PHE A N 1
ATOM 1149 C CA . PHE A 1 146 ? 6.010 -10.178 -10.371 1.00 95.06 146 PHE A CA 1
ATOM 1150 C C . PHE A 1 146 ? 6.424 -11.652 -10.249 1.00 95.06 146 PHE A C 1
ATOM 1152 O O . PHE A 1 146 ? 5.744 -12.541 -10.757 1.00 95.06 146 PHE A O 1
ATOM 1159 N N . TYR A 1 147 ? 7.513 -11.926 -9.530 1.00 94.62 147 TYR A N 1
ATOM 1160 C CA . TYR A 1 147 ? 8.070 -13.277 -9.422 1.00 94.62 147 TYR A CA 1
ATOM 1161 C C . TYR A 1 147 ? 7.617 -14.045 -8.188 1.00 94.62 147 TYR A C 1
ATOM 1163 O O . TYR A 1 147 ? 7.692 -15.272 -8.169 1.00 94.62 147 TYR A O 1
ATOM 1171 N N . THR A 1 148 ? 7.212 -13.341 -7.132 1.00 93.31 148 THR A N 1
ATOM 1172 C CA . THR A 1 148 ? 6.925 -13.974 -5.838 1.00 93.31 148 THR A CA 1
ATOM 1173 C C . THR A 1 148 ? 5.476 -13.862 -5.402 1.00 93.31 148 THR A C 1
ATOM 1175 O O . THR A 1 148 ? 5.110 -14.451 -4.384 1.00 93.31 148 THR A O 1
ATOM 1178 N N . GLN A 1 149 ? 4.659 -13.117 -6.156 1.00 94.06 149 GLN A N 1
ATOM 1179 C CA . GLN A 1 149 ? 3.277 -12.772 -5.810 1.00 94.06 149 GLN A CA 1
ATOM 1180 C C . GLN A 1 149 ? 3.180 -12.126 -4.416 1.00 94.06 149 GLN A C 1
ATOM 1182 O O . GLN A 1 149 ? 2.168 -12.176 -3.722 1.00 94.06 149 GLN A O 1
ATOM 1187 N N . THR A 1 150 ? 4.286 -11.537 -3.955 1.00 94.88 150 THR A N 1
ATOM 1188 C CA . THR A 1 150 ? 4.371 -10.783 -2.715 1.00 94.88 150 THR A CA 1
ATOM 1189 C C . THR A 1 150 ? 5.543 -9.812 -2.762 1.00 94.88 150 THR A C 1
ATOM 1191 O O . THR A 1 150 ? 6.380 -9.840 -3.652 1.00 94.88 150 THR A O 1
ATOM 1194 N N . TYR A 1 151 ? 5.630 -8.928 -1.784 1.00 95.62 151 TYR A N 1
ATOM 1195 C CA . TYR A 1 151 ? 6.800 -8.080 -1.605 1.00 95.62 151 TYR A CA 1
ATOM 1196 C C . TYR A 1 151 ? 7.074 -7.906 -0.118 1.00 95.62 151 TYR A C 1
ATOM 1198 O O . TYR A 1 151 ? 6.199 -8.120 0.728 1.00 95.62 151 TYR A O 1
ATOM 1206 N N . GLN A 1 152 ? 8.306 -7.554 0.225 1.00 93.31 152 GLN A N 1
ATOM 1207 C CA . GLN A 1 152 ? 8.713 -7.392 1.613 1.00 93.31 152 GLN A CA 1
ATOM 1208 C C . GLN A 1 152 ? 9.356 -6.032 1.814 1.00 93.31 152 GLN A C 1
ATOM 1210 O O . GLN A 1 152 ? 10.065 -5.521 0.949 1.00 93.31 152 GLN A O 1
ATOM 1215 N N . LEU A 1 153 ? 9.089 -5.453 2.975 1.00 93.50 153 LEU A N 1
ATOM 1216 C CA . LEU A 1 153 ? 9.869 -4.338 3.474 1.00 93.50 153 LEU A CA 1
ATOM 1217 C C . LEU A 1 153 ? 11.080 -4.881 4.226 1.00 93.50 153 LEU A C 1
ATOM 1219 O O . LEU A 1 153 ? 11.114 -6.043 4.633 1.00 93.50 153 LEU A O 1
ATOM 1223 N N . ASP A 1 154 ? 12.093 -4.040 4.348 1.00 92.31 154 ASP A N 1
ATOM 1224 C CA . ASP A 1 154 ? 13.300 -4.335 5.097 1.00 92.31 154 ASP A CA 1
ATOM 1225 C C . ASP A 1 154 ? 13.009 -4.374 6.601 1.00 92.31 154 ASP A C 1
ATOM 1227 O O . ASP A 1 154 ? 11.879 -4.175 7.064 1.00 92.31 154 ASP A O 1
ATOM 1231 N N . GLU A 1 155 ? 14.050 -4.649 7.381 1.00 87.56 155 GLU A N 1
ATOM 1232 C CA . GLU A 1 155 ? 13.961 -4.645 8.835 1.00 87.56 155 GLU A CA 1
ATOM 1233 C C . GLU A 1 155 ? 13.365 -3.328 9.358 1.00 87.56 155 GLU A C 1
ATOM 1235 O O . GLU A 1 155 ? 13.617 -2.245 8.827 1.00 87.56 155 GL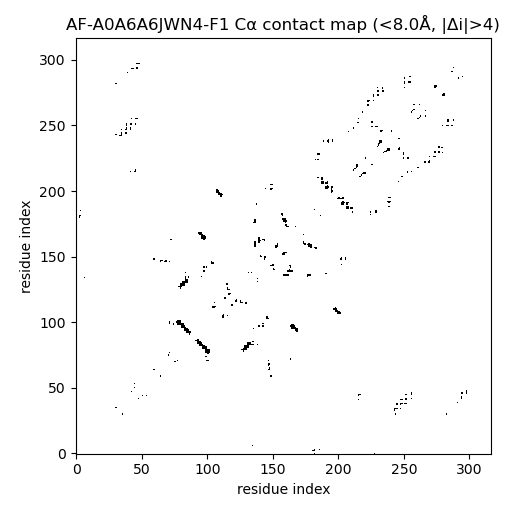U A O 1
ATOM 1240 N N . GLY A 1 156 ? 12.505 -3.438 10.372 1.00 85.25 156 GLY A N 1
ATOM 1241 C CA . GLY A 1 156 ? 11.738 -2.304 10.891 1.00 85.25 156 GLY A CA 1
ATOM 1242 C C . GLY A 1 156 ? 10.550 -1.884 10.019 1.00 85.25 156 GLY A C 1
ATOM 1243 O O . GLY A 1 156 ? 9.863 -0.933 10.373 1.00 85.25 156 GLY A O 1
ATOM 1244 N N . GLY A 1 157 ? 10.267 -2.586 8.915 1.00 86.06 157 GLY A N 1
ATOM 1245 C CA . GLY A 1 157 ? 9.150 -2.247 8.033 1.00 86.06 157 GLY A CA 1
ATOM 1246 C C . GLY A 1 157 ? 9.443 -1.051 7.128 1.00 86.06 157 GLY A C 1
ATOM 1247 O O . GLY A 1 157 ? 8.531 -0.303 6.793 1.00 86.06 157 GLY A O 1
ATOM 1248 N N . LEU A 1 158 ? 10.711 -0.865 6.760 1.00 88.62 158 LEU A N 1
ATOM 1249 C CA . LEU A 1 158 ? 11.191 0.268 5.969 1.00 88.62 158 LEU A CA 1
ATOM 1250 C C . LEU A 1 158 ? 11.550 -0.167 4.543 1.00 88.62 158 LEU A C 1
ATOM 1252 O O . LEU A 1 158 ? 11.912 -1.315 4.314 1.00 88.62 158 LEU A O 1
ATOM 1256 N N . ALA A 1 159 ? 11.484 0.739 3.570 1.00 90.44 159 ALA A N 1
ATOM 1257 C CA . ALA A 1 159 ? 11.930 0.473 2.200 1.00 90.44 159 ALA A CA 1
ATOM 1258 C C . ALA A 1 159 ? 13.274 1.178 1.953 1.00 90.44 159 ALA A C 1
ATOM 1260 O O . ALA A 1 159 ? 13.331 2.281 1.407 1.00 90.44 159 ALA A O 1
ATOM 1261 N N . ASN A 1 160 ? 14.352 0.563 2.442 1.00 89.88 160 ASN A N 1
ATOM 1262 C CA . ASN A 1 160 ? 15.671 1.187 2.550 1.00 89.88 160 ASN A CA 1
ATOM 1263 C C . ASN A 1 160 ? 16.687 0.672 1.532 1.00 89.88 160 ASN A C 1
ATOM 1265 O O . ASN A 1 160 ? 17.658 1.369 1.251 1.00 89.88 160 ASN A O 1
ATOM 1269 N N . ARG A 1 161 ? 16.498 -0.538 1.000 1.00 92.06 161 ARG A N 1
ATOM 1270 C CA . ARG A 1 161 ? 17.417 -1.139 0.024 1.00 92.06 161 ARG A CA 1
ATOM 1271 C C . ARG A 1 161 ? 16.683 -1.691 -1.187 1.00 92.06 161 ARG A C 1
ATOM 1273 O O . ARG A 1 161 ? 15.601 -2.273 -1.064 1.00 92.06 161 ARG A O 1
ATOM 1280 N N . PHE A 1 162 ? 17.336 -1.584 -2.336 1.00 94.06 162 PHE A N 1
ATOM 1281 C CA 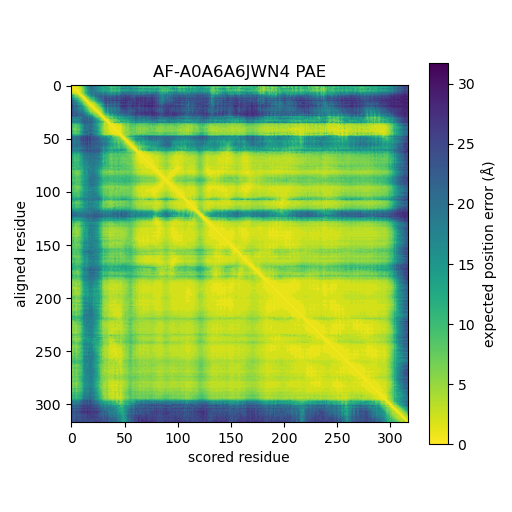. PHE A 1 162 ? 16.939 -2.283 -3.551 1.00 94.06 162 PHE A CA 1
ATOM 1282 C C . PHE A 1 162 ? 17.274 -3.768 -3.431 1.00 94.06 162 PHE A C 1
ATOM 1284 O O . PHE A 1 162 ? 18.355 -4.147 -2.975 1.00 94.06 162 PHE A O 1
ATOM 1291 N N . HIS A 1 163 ? 16.335 -4.621 -3.818 1.00 92.69 163 HIS A N 1
ATOM 1292 C CA . HIS A 1 163 ? 16.490 -6.074 -3.812 1.00 92.69 163 HIS A CA 1
ATOM 1293 C C . HIS A 1 163 ? 16.772 -6.605 -5.214 1.00 92.69 163 HIS A C 1
ATOM 1295 O O . HIS A 1 163 ? 17.404 -7.657 -5.350 1.00 92.69 163 HIS A O 1
ATOM 1301 N N . CYS A 1 164 ? 16.301 -5.899 -6.243 1.00 94.50 164 CYS A N 1
ATOM 1302 C CA . CYS A 1 164 ? 16.084 -6.446 -7.577 1.00 94.50 164 CYS A CA 1
ATOM 1303 C C . CYS A 1 164 ? 16.590 -5.545 -8.708 1.00 94.50 164 CYS A C 1
ATOM 1305 O O . CYS A 1 164 ? 16.442 -5.929 -9.866 1.00 94.50 164 CYS A O 1
ATOM 1307 N N . ILE A 1 165 ? 17.197 -4.397 -8.407 1.00 95.31 165 ILE A N 1
ATOM 1308 C CA . ILE A 1 165 ? 17.757 -3.482 -9.411 1.00 95.31 165 ILE A CA 1
ATOM 1309 C C . ILE A 1 165 ? 18.859 -4.139 -10.256 1.00 95.31 165 ILE A C 1
ATOM 1311 O O . ILE A 1 165 ? 19.669 -4.915 -9.740 1.00 95.31 165 ILE A O 1
ATOM 1315 N N . SER A 1 166 ? 18.858 -3.872 -11.563 1.00 95.69 166 SER A N 1
ATOM 1316 C CA . SER A 1 166 ? 19.925 -4.289 -12.482 1.00 95.69 166 SER A CA 1
ATOM 1317 C C . SER A 1 166 ? 21.010 -3.230 -12.585 1.00 95.69 166 SER A C 1
ATOM 1319 O O . SER A 1 166 ? 22.188 -3.548 -12.435 1.00 95.69 166 SER A O 1
ATOM 1321 N N . LYS A 1 167 ? 20.614 -1.970 -12.785 1.00 95.00 167 LYS A N 1
ATOM 1322 C CA . LYS A 1 167 ? 21.537 -0.846 -12.931 1.00 95.00 167 LYS A CA 1
ATOM 1323 C C . LYS A 1 167 ? 21.020 0.367 -12.168 1.00 95.00 167 LYS A C 1
ATOM 1325 O O . LYS A 1 167 ? 19.869 0.769 -12.329 1.00 95.00 167 LYS A O 1
ATOM 1330 N N . ALA A 1 168 ? 21.885 0.923 -11.329 1.00 92.88 168 ALA A N 1
ATOM 1331 C CA . ALA A 1 168 ? 21.674 2.199 -10.661 1.00 92.88 168 ALA A CA 1
ATOM 1332 C C . ALA A 1 168 ? 22.451 3.306 -11.402 1.00 92.88 168 ALA A C 1
ATOM 1334 O O . ALA A 1 168 ? 23.436 2.992 -12.079 1.00 92.88 168 ALA A O 1
ATOM 1335 N N . PRO A 1 169 ? 22.056 4.581 -11.258 1.00 91.75 169 PRO A N 1
ATOM 1336 C CA . PRO A 1 169 ? 22.824 5.705 -11.783 1.00 91.75 169 PRO A CA 1
ATOM 1337 C C . PRO A 1 169 ? 24.270 5.703 -11.262 1.00 91.75 169 PRO A C 1
ATOM 1339 O O . PRO A 1 169 ? 24.511 5.468 -10.075 1.00 91.75 169 PRO A O 1
ATOM 1342 N N . GLU A 1 170 ? 25.236 5.987 -12.136 1.00 90.94 170 GLU A N 1
ATOM 1343 C CA . GLU A 1 170 ? 26.648 6.076 -11.748 1.00 90.94 170 GLU A CA 1
ATOM 1344 C C . GLU A 1 170 ? 26.884 7.226 -10.761 1.00 90.94 170 GLU A C 1
ATOM 1346 O O . GLU A 1 170 ? 26.341 8.316 -10.919 1.00 90.94 170 GLU A O 1
ATOM 1351 N N . GLY A 1 171 ? 27.707 6.989 -9.736 1.00 87.12 171 GLY A N 1
ATOM 1352 C CA . GLY A 1 171 ? 28.044 8.006 -8.733 1.00 87.12 171 GLY A CA 1
ATOM 1353 C C . GLY A 1 171 ? 26.990 8.226 -7.642 1.00 87.12 171 GLY A C 1
ATOM 1354 O O . GLY A 1 171 ? 27.216 9.049 -6.757 1.00 87.12 171 GLY A O 1
ATOM 1355 N N . TYR A 1 172 ? 25.884 7.474 -7.649 1.00 83.44 172 TYR A N 1
ATOM 1356 C CA . TYR A 1 172 ? 24.828 7.578 -6.641 1.00 83.44 172 TYR A CA 1
ATOM 1357 C C . TYR A 1 172 ? 24.793 6.372 -5.705 1.00 83.44 172 TYR A C 1
ATOM 1359 O O . TYR A 1 172 ? 24.745 5.225 -6.143 1.00 83.44 172 TYR A O 1
ATOM 1367 N N . ASP A 1 173 ? 24.754 6.639 -4.397 1.00 84.44 173 ASP A N 1
ATOM 1368 C CA . ASP A 1 173 ? 24.487 5.611 -3.390 1.00 84.44 173 ASP A CA 1
ATOM 1369 C C . ASP A 1 173 ? 22.994 5.228 -3.425 1.00 84.44 173 ASP A C 1
ATOM 1371 O O . ASP A 1 173 ? 22.148 6.095 -3.166 1.00 84.44 173 ASP A O 1
ATOM 1375 N N . PRO A 1 174 ? 22.636 3.953 -3.680 1.00 78.88 174 PRO A N 1
ATOM 1376 C CA . PRO A 1 174 ? 21.250 3.496 -3.655 1.00 78.88 174 PRO A CA 1
ATOM 1377 C C . PRO A 1 174 ? 20.519 3.784 -2.330 1.00 78.88 174 PRO A C 1
ATOM 1379 O O . PRO A 1 174 ? 19.299 3.953 -2.333 1.00 78.88 174 PRO A O 1
ATOM 1382 N N . LEU A 1 175 ? 21.233 3.904 -1.201 1.00 82.81 175 LEU A N 1
ATOM 1383 C CA . LEU A 1 175 ? 20.635 4.279 0.090 1.00 82.81 175 LEU A CA 1
ATOM 1384 C C . LEU A 1 175 ? 20.092 5.716 0.116 1.00 82.81 175 LEU A C 1
ATOM 1386 O O . LEU A 1 175 ? 19.271 6.038 0.981 1.00 82.81 175 LEU A O 1
ATOM 1390 N N . SER A 1 176 ? 20.513 6.571 -0.819 1.00 85.25 176 SER A N 1
ATOM 1391 C CA . SER A 1 176 ? 19.977 7.928 -0.992 1.00 85.25 176 SER A CA 1
ATOM 1392 C C . SER A 1 176 ? 18.518 7.923 -1.457 1.00 85.25 176 SER A C 1
ATOM 1394 O O . SER A 1 176 ? 17.799 8.888 -1.220 1.00 85.25 176 SER A O 1
ATOM 1396 N N . PHE A 1 177 ? 18.059 6.813 -2.046 1.00 85.44 177 PHE A N 1
ATOM 1397 C CA . PHE A 1 177 ? 16.679 6.600 -2.503 1.00 85.44 177 PHE A CA 1
ATOM 1398 C C . PHE A 1 177 ? 15.871 5.753 -1.514 1.00 85.44 177 PHE A C 1
ATOM 1400 O O . PHE A 1 177 ? 14.828 5.195 -1.849 1.00 85.44 177 PHE A O 1
ATOM 1407 N N . ALA A 1 178 ? 16.348 5.616 -0.278 1.00 86.81 178 ALA A N 1
ATOM 1408 C CA . ALA A 1 178 ? 15.592 4.977 0.784 1.00 86.81 178 ALA A CA 1
ATOM 1409 C C . ALA A 1 178 ? 14.379 5.836 1.177 1.00 86.81 178 ALA A C 1
ATOM 1411 O O . ALA A 1 178 ? 14.501 7.029 1.460 1.00 86.81 178 ALA A O 1
ATOM 1412 N N . MET A 1 179 ? 13.207 5.215 1.304 1.00 87.75 179 MET A N 1
ATOM 1413 C CA . MET A 1 179 ? 11.969 5.882 1.728 1.00 87.75 179 MET A CA 1
ATOM 1414 C C . MET A 1 179 ? 11.898 6.007 3.263 1.00 87.75 179 MET A C 1
ATOM 1416 O O . MET A 1 179 ? 10.915 5.617 3.889 1.00 87.75 179 MET A O 1
ATOM 1420 N N . LYS A 1 180 ? 12.954 6.555 3.887 1.00 80.44 180 LYS A N 1
ATOM 1421 C CA . LYS A 1 180 ? 13.167 6.582 5.354 1.00 80.44 180 LYS A CA 1
ATOM 1422 C C . LYS A 1 180 ? 12.079 7.322 6.148 1.00 80.44 180 LYS A C 1
ATOM 1424 O O . LYS A 1 180 ? 11.969 7.120 7.350 1.00 80.44 180 LYS A O 1
ATOM 1429 N N . GLY A 1 181 ? 11.295 8.179 5.496 1.00 81.56 181 GLY A N 1
ATOM 1430 C CA . GLY A 1 181 ? 10.224 8.967 6.119 1.00 81.56 181 GLY A CA 1
ATOM 1431 C C . GLY A 1 181 ? 8.815 8.423 5.893 1.00 81.56 181 GLY A C 1
ATOM 1432 O O . GLY A 1 181 ? 7.851 9.128 6.187 1.00 81.56 181 GLY A O 1
ATOM 1433 N N . ILE A 1 182 ? 8.679 7.228 5.314 1.00 86.69 182 ILE A N 1
ATOM 1434 C CA . ILE A 1 182 ? 7.377 6.670 4.953 1.00 86.69 182 ILE A CA 1
ATOM 1435 C C . ILE A 1 182 ? 7.037 5.538 5.913 1.00 86.69 182 ILE A C 1
ATOM 1437 O O . ILE A 1 182 ? 7.738 4.524 5.923 1.00 86.69 182 ILE A O 1
ATOM 1441 N N . PRO A 1 183 ? 5.976 5.701 6.723 1.00 88.06 183 PRO A N 1
ATOM 1442 C CA . PRO A 1 183 ? 5.528 4.657 7.628 1.00 88.06 183 PRO A CA 1
ATOM 1443 C C . PRO A 1 183 ? 5.164 3.378 6.876 1.00 88.06 183 PRO A C 1
ATOM 1445 O O . PRO A 1 183 ? 4.730 3.418 5.723 1.00 88.06 183 PRO A O 1
ATOM 1448 N N . TYR A 1 184 ? 5.262 2.246 7.573 1.00 92.00 184 TYR A N 1
ATOM 1449 C CA . TYR A 1 184 ? 4.926 0.920 7.050 1.00 92.00 184 TYR A CA 1
ATOM 1450 C C . TYR A 1 184 ? 3.565 0.891 6.334 1.00 92.00 184 TYR A C 1
ATOM 1452 O O . TYR A 1 184 ? 3.466 0.439 5.194 1.00 92.00 184 TYR A O 1
ATOM 1460 N N . LEU A 1 185 ? 2.516 1.418 6.979 1.00 94.44 185 LEU A N 1
ATOM 1461 C CA . LEU A 1 185 ? 1.174 1.470 6.389 1.00 94.44 185 LEU A CA 1
ATOM 1462 C C . LEU A 1 185 ? 1.126 2.392 5.171 1.00 94.44 185 LEU A C 1
ATOM 1464 O O . LEU A 1 185 ? 0.583 2.006 4.142 1.00 94.44 185 LEU A O 1
ATOM 1468 N N . GLY A 1 186 ? 1.768 3.558 5.253 1.00 93.62 186 GLY A N 1
ATOM 1469 C CA . GLY A 1 186 ? 1.860 4.504 4.144 1.00 93.62 186 GLY A CA 1
ATOM 1470 C C . GLY A 1 186 ? 2.505 3.901 2.894 1.00 93.62 186 GLY A C 1
ATOM 1471 O O . GLY A 1 186 ? 2.030 4.131 1.783 1.00 93.62 186 GLY A O 1
ATOM 1472 N N . PHE A 1 187 ? 3.535 3.065 3.057 1.00 95.31 187 PHE A N 1
ATOM 1473 C CA . PHE A 1 187 ? 4.132 2.342 1.932 1.00 95.31 187 PHE A CA 1
ATOM 1474 C C . PHE A 1 187 ? 3.143 1.349 1.307 1.00 95.31 187 PHE A C 1
ATOM 1476 O O . PHE A 1 187 ? 3.041 1.265 0.086 1.00 95.31 187 PHE A O 1
ATOM 1483 N N . HIS A 1 188 ? 2.394 0.598 2.119 1.00 96.69 188 HIS A N 1
ATOM 1484 C CA . HIS A 1 188 ? 1.409 -0.353 1.601 1.00 96.69 188 HIS A CA 1
ATOM 1485 C C . HIS A 1 188 ? 0.217 0.333 0.928 1.00 96.69 188 HIS A C 1
ATOM 1487 O O . HIS A 1 188 ? -0.235 -0.159 -0.101 1.00 96.69 188 HIS A O 1
ATOM 1493 N N . VAL A 1 189 ? -0.227 1.492 1.421 1.00 97.00 189 VAL A N 1
ATOM 1494 C CA . VAL A 1 189 ? -1.206 2.340 0.719 1.00 97.00 189 VAL A CA 1
ATOM 1495 C C . VAL A 1 189 ? -0.651 2.798 -0.634 1.00 97.00 189 VAL A C 1
ATOM 1497 O O . VAL A 1 189 ? -1.346 2.711 -1.640 1.00 97.00 189 VAL A O 1
ATOM 1500 N N . ALA A 1 190 ? 0.623 3.195 -0.705 1.00 96.12 190 ALA A N 1
ATOM 1501 C CA . ALA A 1 190 ? 1.269 3.547 -1.971 1.00 96.12 190 ALA A CA 1
ATOM 1502 C C . ALA A 1 190 ? 1.341 2.362 -2.952 1.00 96.12 190 ALA A C 1
ATOM 1504 O O . ALA A 1 190 ? 1.078 2.529 -4.139 1.00 96.12 190 ALA A O 1
ATOM 1505 N N . MET A 1 191 ? 1.640 1.152 -2.474 1.00 97.88 191 MET A N 1
ATOM 1506 C CA . MET A 1 191 ? 1.602 -0.051 -3.317 1.00 97.88 191 MET A CA 1
ATOM 1507 C C . MET A 1 191 ? 0.176 -0.418 -3.749 1.00 97.88 191 MET A C 1
ATOM 1509 O O . MET A 1 191 ? -0.008 -0.891 -4.866 1.00 97.88 191 MET A O 1
ATOM 1513 N N . TYR A 1 192 ? -0.828 -0.188 -2.897 1.00 97.94 192 TYR A N 1
ATOM 1514 C CA . TYR A 1 192 ? -2.236 -0.358 -3.262 1.00 97.94 192 TYR A CA 1
ATOM 1515 C C . TYR A 1 192 ? -2.615 0.609 -4.387 1.00 97.94 192 TYR A C 1
ATOM 1517 O O . TYR A 1 192 ? -3.142 0.178 -5.406 1.00 97.94 192 TYR A O 1
ATOM 1525 N N . ARG A 1 193 ? -2.250 1.892 -4.254 1.00 96.81 193 ARG A N 1
ATOM 1526 C CA . ARG A 1 193 ? -2.450 2.911 -5.291 1.00 96.81 193 ARG A CA 1
ATOM 1527 C C . ARG A 1 193 ? -1.789 2.534 -6.618 1.00 96.81 193 ARG A C 1
ATOM 1529 O O . ARG A 1 193 ? -2.428 2.616 -7.659 1.00 96.81 193 ARG A O 1
ATOM 1536 N N . MET A 1 194 ? -0.538 2.080 -6.577 1.00 97.06 194 MET A N 1
ATOM 1537 C CA . MET A 1 194 ? 0.155 1.562 -7.760 1.00 97.06 194 MET A CA 1
ATOM 1538 C C . MET A 1 194 ? -0.618 0.394 -8.398 1.00 97.06 194 MET A C 1
ATOM 1540 O O . MET A 1 194 ? -0.701 0.315 -9.618 1.00 97.06 194 MET A O 1
ATOM 1544 N N . GLY A 1 195 ? -1.221 -0.486 -7.594 1.00 97.31 195 GLY A N 1
ATOM 1545 C CA . GLY A 1 195 ? -2.105 -1.546 -8.082 1.00 97.31 195 GLY A CA 1
ATOM 1546 C C . GLY A 1 195 ? -3.373 -1.026 -8.763 1.00 97.31 195 GLY A C 1
ATOM 1547 O O . GLY A 1 195 ? -3.771 -1.585 -9.778 1.00 97.31 195 GLY A O 1
ATOM 1548 N N . GLU A 1 196 ? -3.978 0.059 -8.271 1.00 96.88 196 GLU A N 1
ATOM 1549 C CA . GLU A 1 196 ? -5.120 0.697 -8.945 1.00 96.88 196 GLU A CA 1
ATOM 1550 C C . GLU A 1 196 ? -4.728 1.274 -10.308 1.00 96.88 196 GLU A C 1
ATOM 1552 O O . GLU A 1 196 ? -5.445 1.088 -11.286 1.00 96.88 196 GLU A O 1
ATOM 1557 N N . GLU A 1 197 ? -3.600 1.985 -10.366 1.00 95.75 197 GLU A N 1
ATOM 1558 C CA . GLU A 1 197 ? -3.132 2.675 -11.573 1.00 95.75 197 GLU A CA 1
ATOM 1559 C C . GLU A 1 197 ? -2.640 1.710 -12.650 1.00 95.75 197 GLU A C 1
ATOM 1561 O O . GLU A 1 197 ? -2.833 1.970 -13.833 1.00 95.75 197 GLU A O 1
ATOM 1566 N N . LEU A 1 198 ? -2.039 0.590 -12.244 1.00 95.50 198 LEU A N 1
ATOM 1567 C CA . LEU A 1 198 ? -1.638 -0.492 -13.142 1.00 95.50 198 LEU A CA 1
ATOM 1568 C C . LEU A 1 198 ? -2.774 -1.482 -13.430 1.00 95.50 198 LEU A C 1
ATOM 1570 O O . LEU A 1 198 ? -2.573 -2.425 -14.196 1.00 95.50 198 LEU A O 1
ATOM 1574 N N . GLU A 1 199 ? -3.934 -1.304 -12.796 1.00 96.00 199 GLU A N 1
ATOM 1575 C CA . GLU A 1 199 ? -5.066 -2.230 -12.852 1.00 96.00 199 GLU A CA 1
ATOM 1576 C C . GLU A 1 199 ? -4.624 -3.677 -12.591 1.00 96.00 199 GLU A C 1
ATOM 1578 O O . GLU A 1 199 ? -4.844 -4.580 -13.398 1.00 96.00 199 GLU A O 1
ATOM 1583 N N . TYR A 1 200 ? -3.944 -3.860 -11.456 1.00 96.12 200 TYR A N 1
ATOM 1584 C CA . TYR A 1 200 ? -3.357 -5.118 -11.004 1.00 96.12 200 TYR A CA 1
ATOM 1585 C C . TYR A 1 200 ? -4.021 -5.567 -9.682 1.00 96.12 200 TYR A C 1
ATOM 1587 O O . TYR A 1 200 ? -3.532 -5.223 -8.596 1.00 96.12 200 TYR A O 1
ATOM 1595 N N . PRO A 1 201 ? -5.136 -6.326 -9.740 1.00 95.12 201 PRO A N 1
ATOM 1596 C CA . PRO A 1 201 ? -5.914 -6.738 -8.568 1.00 95.12 201 PRO A CA 1
ATOM 1597 C C . PRO A 1 201 ? -5.112 -7.478 -7.501 1.00 95.12 201 PRO A C 1
ATOM 1599 O O . PRO A 1 201 ? -5.225 -7.170 -6.316 1.00 95.12 201 PRO A O 1
ATOM 1602 N N . GLU A 1 202 ? -4.234 -8.390 -7.902 1.00 95.00 202 GLU A N 1
ATOM 1603 C CA . GLU A 1 202 ? -3.430 -9.195 -6.987 1.00 95.00 202 GLU A CA 1
ATOM 1604 C C . GLU A 1 202 ? -2.449 -8.326 -6.187 1.00 95.00 202 GLU A C 1
ATOM 1606 O O . GLU A 1 202 ? -2.180 -8.596 -5.012 1.00 95.00 202 GLU A O 1
ATOM 1611 N N . LEU A 1 203 ? -1.932 -7.245 -6.786 1.00 96.38 203 LEU A N 1
ATOM 1612 C CA . LEU A 1 203 ? -1.078 -6.296 -6.075 1.00 96.38 203 LEU A CA 1
ATOM 1613 C C . LEU A 1 203 ? -1.875 -5.522 -5.019 1.00 96.38 203 LEU A C 1
ATOM 1615 O O . LEU A 1 203 ? -1.400 -5.368 -3.886 1.00 96.38 203 LEU A O 1
ATOM 1619 N N . MET A 1 204 ? -3.087 -5.081 -5.374 1.00 96.88 204 MET A N 1
ATOM 1620 C CA . MET A 1 204 ? -4.017 -4.439 -4.440 1.00 96.88 204 MET A CA 1
ATOM 1621 C C . MET A 1 204 ? -4.359 -5.384 -3.283 1.00 96.88 204 MET A C 1
ATOM 1623 O O . MET A 1 204 ? -4.250 -4.997 -2.118 1.00 96.88 204 MET A O 1
ATOM 1627 N N . ASP A 1 205 ? -4.673 -6.646 -3.579 1.00 95.56 205 ASP A N 1
ATOM 1628 C CA . ASP A 1 205 ? -4.991 -7.668 -2.581 1.00 95.56 205 ASP A CA 1
ATOM 1629 C C . ASP A 1 205 ? -3.841 -7.923 -1.616 1.00 95.56 205 ASP A C 1
ATOM 1631 O O . ASP A 1 205 ? -4.045 -7.999 -0.400 1.00 95.56 205 ASP A O 1
ATOM 1635 N N . ILE A 1 206 ? -2.616 -8.019 -2.125 1.00 95.88 206 ILE A N 1
ATOM 1636 C CA . ILE A 1 206 ? -1.446 -8.269 -1.287 1.00 95.88 206 ILE A CA 1
ATOM 1637 C C . ILE A 1 206 ? -1.086 -7.044 -0.446 1.00 95.88 206 ILE A C 1
ATOM 1639 O O . ILE A 1 206 ? -0.739 -7.200 0.730 1.00 95.88 206 ILE A O 1
ATOM 1643 N N . ALA A 1 207 ? -1.189 -5.833 -0.995 1.00 97.19 207 ALA A N 1
ATOM 1644 C CA . ALA A 1 207 ? -0.999 -4.604 -0.230 1.00 97.19 207 ALA A CA 1
ATOM 1645 C C . ALA A 1 207 ? -2.045 -4.473 0.889 1.00 97.19 207 ALA A C 1
ATOM 1647 O O . ALA A 1 207 ? -1.687 -4.261 2.051 1.00 97.19 207 ALA A O 1
ATOM 1648 N N . PHE A 1 208 ? -3.318 -4.700 0.561 1.00 96.75 208 PHE A N 1
ATOM 1649 C CA . PHE A 1 208 ? -4.423 -4.729 1.514 1.00 96.75 208 PHE A CA 1
ATOM 1650 C C . PHE A 1 208 ? -4.203 -5.767 2.616 1.00 96.75 208 PHE A C 1
ATOM 1652 O O . PHE A 1 208 ? -4.260 -5.443 3.802 1.00 96.75 208 PHE A O 1
ATOM 1659 N N . SER A 1 209 ? -3.860 -7.000 2.240 1.00 94.31 209 SER A N 1
ATOM 1660 C CA . SER A 1 209 ? -3.619 -8.096 3.182 1.00 94.31 209 SER A CA 1
ATOM 1661 C C . SER A 1 209 ? -2.496 -7.777 4.171 1.00 94.31 209 SER A C 1
ATOM 1663 O O . SER A 1 209 ? -2.624 -8.080 5.357 1.00 94.31 209 SER A O 1
ATOM 1665 N N . LYS A 1 210 ? -1.417 -7.113 3.727 1.00 95.19 210 LYS A N 1
ATOM 1666 C CA . LYS A 1 210 ? -0.326 -6.675 4.618 1.00 95.19 210 LYS A CA 1
ATOM 1667 C C . LYS A 1 210 ? -0.788 -5.611 5.617 1.00 95.19 210 LYS A C 1
ATOM 1669 O O . LYS A 1 210 ? -0.400 -5.666 6.785 1.00 95.19 210 LYS A O 1
ATOM 1674 N N . MET A 1 211 ? -1.652 -4.682 5.197 1.00 96.94 211 MET A N 1
ATOM 1675 C CA . MET A 1 211 ? -2.248 -3.696 6.107 1.00 96.94 211 MET A CA 1
ATOM 1676 C C . MET A 1 211 ? -3.186 -4.357 7.121 1.00 96.94 211 MET A C 1
ATOM 1678 O O . MET A 1 211 ? -3.057 -4.100 8.317 1.00 96.94 211 MET A O 1
ATOM 1682 N N . VAL A 1 212 ? -4.063 -5.268 6.684 1.00 95.12 212 VAL A N 1
ATOM 1683 C CA . VAL A 1 212 ? -4.932 -6.056 7.579 1.00 95.12 212 VAL A CA 1
ATOM 1684 C C . VAL A 1 212 ? -4.097 -6.832 8.600 1.00 95.12 212 VAL A C 1
ATOM 1686 O O . VAL A 1 212 ? -4.391 -6.800 9.797 1.00 95.12 212 VAL A O 1
ATOM 1689 N N . GLU A 1 213 ? -3.024 -7.492 8.158 1.00 92.19 213 GLU A N 1
ATOM 1690 C CA . GLU A 1 213 ? -2.131 -8.238 9.042 1.00 92.19 213 GLU A CA 1
ATOM 1691 C C . GLU A 1 213 ? -1.530 -7.354 10.134 1.00 92.19 213 GLU A C 1
ATOM 1693 O O . GLU A 1 213 ? -1.544 -7.724 11.311 1.00 92.19 213 GLU A O 1
ATOM 1698 N N . GLN A 1 214 ? -1.032 -6.175 9.769 1.00 93.75 214 GLN A N 1
ATOM 1699 C CA . GLN A 1 214 ? -0.411 -5.262 10.720 1.00 93.75 214 GLN A CA 1
ATOM 1700 C C . GLN A 1 214 ? -1.426 -4.620 11.677 1.00 93.75 214 GLN A C 1
ATOM 1702 O O . GLN A 1 214 ? -1.183 -4.564 12.889 1.00 93.75 214 GLN A O 1
ATOM 1707 N N . ILE A 1 215 ? -2.560 -4.157 11.145 1.00 94.94 215 ILE A N 1
ATOM 1708 C CA . ILE A 1 215 ? -3.541 -3.365 11.890 1.00 94.94 215 ILE A CA 1
ATOM 1709 C C . ILE A 1 215 ? -4.457 -4.265 12.724 1.00 94.94 215 ILE A C 1
ATOM 1711 O O . ILE A 1 215 ? -4.565 -4.073 13.934 1.00 94.94 215 ILE A O 1
ATOM 1715 N N . ILE A 1 216 ? -5.094 -5.258 12.098 1.00 93.19 216 ILE A N 1
ATOM 1716 C CA . ILE A 1 216 ? -6.157 -6.067 12.712 1.00 93.19 216 ILE A CA 1
ATOM 1717 C C . ILE A 1 216 ? -5.572 -7.252 13.484 1.00 93.19 216 ILE A C 1
ATOM 1719 O O . ILE A 1 216 ? -5.909 -7.467 14.654 1.00 93.19 216 ILE A O 1
ATOM 1723 N N . PHE A 1 217 ? -4.676 -8.019 12.853 1.00 88.56 217 PHE A N 1
ATOM 1724 C CA . PHE A 1 217 ? -4.165 -9.257 13.449 1.00 88.56 217 PHE A CA 1
ATOM 1725 C C . PHE A 1 217 ? -3.031 -9.013 14.446 1.00 88.56 217 PHE A C 1
ATOM 1727 O O . PHE A 1 217 ? -3.073 -9.535 15.562 1.00 88.56 217 PHE A O 1
ATOM 1734 N N . LYS A 1 218 ? -2.023 -8.216 14.074 1.00 89.31 218 LYS A N 1
ATOM 1735 C CA . LYS A 1 218 ? -0.870 -7.922 14.941 1.00 89.31 218 LYS A CA 1
ATOM 1736 C C . LYS A 1 218 ? -1.140 -6.800 15.937 1.00 89.31 218 LYS A C 1
ATOM 1738 O O . LYS A 1 218 ? -0.476 -6.775 16.970 1.00 89.31 218 LYS A O 1
ATOM 1743 N N . ARG A 1 219 ? -2.097 -5.913 15.643 1.00 92.12 219 ARG A N 1
ATOM 1744 C CA . ARG A 1 219 ? -2.475 -4.765 16.484 1.00 92.12 219 ARG A CA 1
ATOM 1745 C C . ARG A 1 219 ? -1.280 -3.884 16.857 1.00 92.12 219 ARG A C 1
ATOM 1747 O O . ARG A 1 219 ? -1.072 -3.558 18.022 1.00 92.12 219 ARG A O 1
ATOM 1754 N N . ARG A 1 220 ? -0.441 -3.583 15.864 1.00 89.75 220 ARG A N 1
ATOM 1755 C CA . ARG A 1 220 ? 0.830 -2.860 16.044 1.00 89.75 220 ARG A CA 1
ATOM 1756 C C . ARG A 1 220 ? 0.774 -1.388 15.635 1.00 89.75 220 ARG A C 1
ATOM 1758 O O . ARG A 1 220 ? 1.816 -0.744 15.618 1.00 89.75 220 ARG A O 1
ATOM 1765 N N . SER A 1 221 ? -0.398 -0.877 15.280 1.00 94.12 221 SER A N 1
ATOM 1766 C CA . SER A 1 221 ? -0.565 0.510 14.856 1.00 94.12 221 SER A CA 1
ATOM 1767 C C . SER A 1 221 ? -0.648 1.440 16.060 1.00 94.12 221 SER A C 1
ATOM 1769 O O . SER A 1 221 ? -1.244 1.114 17.085 1.00 94.12 221 SER A O 1
ATOM 1771 N N . THR A 1 222 ? -0.052 2.615 15.935 1.00 94.62 222 THR A N 1
ATOM 1772 C CA . THR A 1 222 ? -0.194 3.705 16.902 1.00 94.62 222 THR A CA 1
ATOM 1773 C C . THR A 1 222 ? -1.446 4.538 16.613 1.00 94.62 222 THR A C 1
ATOM 1775 O O . THR A 1 222 ? -2.043 4.426 15.541 1.00 94.62 222 THR A O 1
ATOM 1778 N N . THR A 1 223 ? -1.840 5.405 17.554 1.00 96.38 223 THR A N 1
ATOM 1779 C CA . THR A 1 223 ? -2.902 6.403 17.331 1.00 96.38 223 THR A CA 1
ATOM 1780 C C . THR A 1 223 ? -2.621 7.230 16.077 1.00 96.38 223 THR A C 1
ATOM 1782 O O . THR A 1 223 ? -3.475 7.358 15.203 1.00 96.38 223 THR A O 1
ATOM 1785 N N . ARG A 1 224 ? -1.375 7.701 15.947 1.00 95.81 224 ARG A N 1
ATOM 1786 C CA . ARG A 1 224 ? -0.906 8.481 14.804 1.00 95.81 224 ARG A CA 1
ATOM 1787 C C . ARG A 1 224 ? -0.992 7.715 13.486 1.00 95.81 224 ARG A C 1
ATOM 1789 O O . ARG A 1 224 ? -1.441 8.286 12.502 1.00 95.81 224 ARG A O 1
ATOM 1796 N N . ASP A 1 225 ? -0.609 6.437 13.463 1.00 95.06 225 ASP A N 1
ATOM 1797 C CA . ASP A 1 225 ? -0.711 5.620 12.246 1.00 95.06 225 ASP A CA 1
ATOM 1798 C C . ASP A 1 225 ? -2.158 5.557 11.735 1.00 95.06 225 ASP A C 1
ATOM 1800 O O . ASP A 1 225 ? -2.396 5.665 10.534 1.00 95.06 225 ASP A O 1
ATOM 1804 N N . LEU A 1 226 ? -3.136 5.405 12.637 1.00 97.19 226 LEU A N 1
ATOM 1805 C CA . LEU A 1 226 ? -4.550 5.368 12.256 1.00 97.19 226 LEU A CA 1
ATOM 1806 C C . LEU A 1 226 ? -5.086 6.746 11.848 1.00 97.19 226 LEU A C 1
ATOM 1808 O O . LEU A 1 226 ? -5.862 6.812 10.899 1.00 97.19 226 LEU A O 1
ATOM 1812 N N . MET A 1 227 ? -4.643 7.840 12.478 1.00 97.25 227 MET A N 1
ATOM 1813 C CA . MET A 1 227 ? -4.970 9.198 12.011 1.00 97.25 227 MET A CA 1
ATOM 1814 C C . MET A 1 227 ? -4.452 9.442 10.588 1.00 97.25 227 MET A C 1
ATOM 1816 O O . MET A 1 227 ? -5.185 9.942 9.739 1.00 97.25 227 MET A O 1
ATOM 1820 N N . GLU A 1 228 ? -3.202 9.058 10.310 1.00 95.06 228 GLU A N 1
ATOM 1821 C CA . GLU A 1 228 ? -2.604 9.203 8.980 1.00 95.06 228 GLU A CA 1
ATOM 1822 C C . GLU A 1 228 ? -3.351 8.358 7.936 1.00 95.06 228 GLU A C 1
ATOM 1824 O O . GLU A 1 228 ? -3.542 8.810 6.810 1.00 95.06 228 GLU A O 1
ATOM 1829 N N . MET A 1 229 ? -3.843 7.172 8.309 1.00 96.88 229 MET A N 1
ATOM 1830 C CA . MET A 1 229 ? -4.702 6.364 7.438 1.00 96.88 229 MET A CA 1
ATOM 1831 C C . MET A 1 229 ? -6.063 7.021 7.169 1.00 96.88 229 MET A C 1
ATOM 1833 O O . MET A 1 229 ? -6.520 6.992 6.028 1.00 96.88 229 MET A O 1
ATOM 1837 N N . VAL A 1 230 ? -6.704 7.631 8.176 1.00 97.31 230 VAL A N 1
ATOM 1838 C CA . VAL A 1 230 ? -7.944 8.404 7.965 1.00 97.31 230 VAL A CA 1
ATOM 1839 C C . VAL 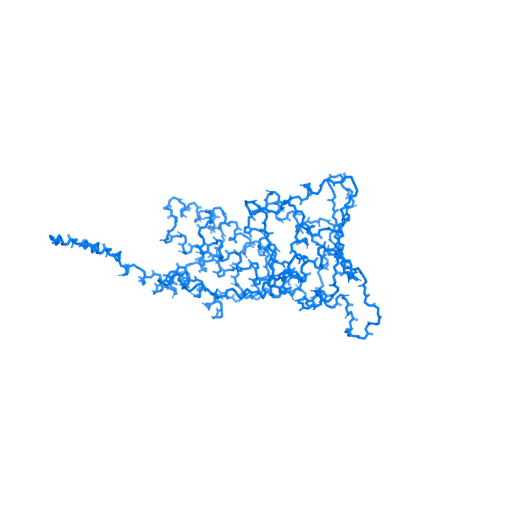A 1 230 ? -7.694 9.541 6.979 1.00 97.31 230 VAL A C 1
ATOM 1841 O O . VAL A 1 230 ? -8.464 9.706 6.035 1.00 97.31 230 VAL A O 1
ATOM 1844 N N . ASP A 1 231 ? -6.606 10.290 7.157 1.00 95.38 231 ASP A N 1
ATOM 1845 C CA . ASP A 1 231 ? -6.260 11.407 6.278 1.00 95.38 231 ASP A CA 1
ATOM 1846 C C . ASP A 1 231 ? -5.999 10.936 4.836 1.00 95.38 231 ASP A C 1
ATOM 1848 O O . ASP A 1 231 ? -6.584 11.476 3.897 1.00 95.38 231 ASP A O 1
ATOM 1852 N N . LEU A 1 232 ? -5.212 9.867 4.651 1.00 94.56 232 LEU A N 1
ATOM 1853 C CA . LEU A 1 232 ? -4.932 9.282 3.332 1.00 94.56 232 LEU A CA 1
ATOM 1854 C C . LEU A 1 232 ? -6.198 8.810 2.607 1.00 94.56 232 LEU A C 1
ATOM 1856 O O . LEU A 1 232 ? -6.325 9.034 1.403 1.00 94.56 232 LEU A O 1
ATOM 1860 N N . VAL A 1 233 ? -7.118 8.157 3.320 1.00 95.69 233 VAL A N 1
ATOM 1861 C CA . VAL A 1 233 ? -8.301 7.529 2.714 1.00 95.69 233 VAL A CA 1
ATOM 1862 C C . VAL A 1 233 ? -9.439 8.531 2.509 1.00 95.69 233 VAL A C 1
ATOM 1864 O O . VAL A 1 233 ? -10.006 8.598 1.423 1.00 95.69 233 VAL A O 1
ATOM 1867 N N . TYR A 1 234 ? -9.764 9.346 3.514 1.00 94.50 234 TYR A N 1
ATOM 1868 C CA . TYR A 1 234 ? -10.973 10.177 3.494 1.00 94.50 234 TYR A CA 1
ATOM 1869 C C . TYR A 1 234 ? -10.734 11.622 3.063 1.00 94.50 234 TYR A C 1
ATOM 1871 O O . TYR A 1 234 ? -11.585 12.199 2.384 1.00 94.50 234 TYR A O 1
ATOM 1879 N N . ASN A 1 235 ? -9.614 12.222 3.470 1.00 92.88 235 ASN A N 1
ATOM 1880 C CA . ASN A 1 235 ? -9.348 13.638 3.219 1.00 92.88 235 ASN A CA 1
ATOM 1881 C C . ASN A 1 235 ? -8.581 13.829 1.906 1.00 92.88 235 ASN A C 1
ATOM 1883 O O . ASN A 1 235 ? -9.055 14.491 0.985 1.00 92.88 235 ASN A O 1
ATOM 1887 N N . LEU A 1 236 ? -7.419 13.184 1.796 1.00 90.25 236 LEU A N 1
ATOM 1888 C CA . LEU A 1 236 ? -6.552 13.266 0.624 1.00 90.25 236 LEU A CA 1
ATOM 1889 C C . LEU A 1 236 ? -7.052 12.416 -0.543 1.00 90.25 236 LEU A C 1
ATOM 1891 O O . LEU A 1 236 ? -6.663 12.688 -1.677 1.00 90.25 236 LEU A O 1
ATOM 1895 N N . LYS A 1 237 ? -7.883 11.398 -0.267 1.00 91.12 237 LYS A N 1
ATOM 1896 C CA . LYS A 1 237 ? -8.362 10.414 -1.254 1.00 91.12 237 LYS A CA 1
ATOM 1897 C C . LYS A 1 237 ? -7.219 9.902 -2.128 1.00 91.12 237 LYS A C 1
ATOM 1899 O O . LYS A 1 237 ? -7.254 9.953 -3.354 1.00 91.12 237 LYS A O 1
ATOM 1904 N N . PHE A 1 238 ? -6.154 9.481 -1.454 1.00 91.94 238 PHE A N 1
ATOM 1905 C CA . PHE A 1 238 ? -4.898 9.111 -2.089 1.00 91.94 238 PHE A CA 1
ATOM 1906 C C . PHE A 1 238 ? -5.044 7.881 -3.002 1.00 91.94 238 PHE A C 1
ATOM 1908 O O . PHE A 1 238 ? -4.345 7.766 -4.005 1.00 91.94 238 PHE A O 1
ATOM 1915 N N . CYS A 1 239 ? -5.978 6.988 -2.671 1.00 95.38 239 CYS A N 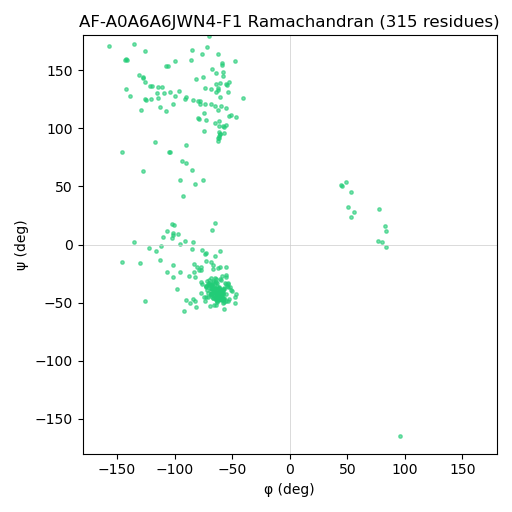1
ATOM 1916 C CA . CYS A 1 239 ? -6.450 5.903 -3.527 1.00 95.38 239 CYS A CA 1
ATOM 1917 C C . CYS A 1 239 ? -7.847 6.231 -4.067 1.00 95.38 239 CYS A C 1
ATOM 1919 O O . CYS A 1 239 ? -8.605 6.956 -3.422 1.00 95.38 239 CYS A O 1
ATOM 1921 N N . ASN A 1 240 ? -8.198 5.669 -5.227 1.00 95.19 240 ASN A N 1
ATOM 1922 C CA . ASN A 1 240 ? -9.564 5.739 -5.747 1.00 95.19 240 ASN A CA 1
ATOM 1923 C C . ASN A 1 240 ? -10.521 4.952 -4.842 1.00 95.19 240 ASN A C 1
ATOM 1925 O O . ASN A 1 240 ? -11.671 5.353 -4.701 1.00 95.19 240 ASN A O 1
ATOM 1929 N N . ASP A 1 241 ? -10.033 3.839 -4.282 1.00 93.62 241 ASP A N 1
ATOM 1930 C CA . ASP A 1 241 ? -10.723 2.916 -3.380 1.00 93.62 241 ASP A CA 1
ATOM 1931 C C . ASP A 1 241 ? -12.138 2.593 -3.874 1.00 93.62 241 ASP A C 1
ATOM 1933 O O . ASP A 1 241 ? -13.116 2.748 -3.151 1.00 93.62 241 ASP A O 1
ATOM 1937 N N . LYS A 1 242 ? -12.251 2.181 -5.148 1.00 91.31 242 LYS A N 1
ATOM 1938 C CA . LYS A 1 242 ? -13.543 2.018 -5.847 1.00 91.31 242 LYS A CA 1
ATOM 1939 C C . LYS A 1 242 ? -14.532 1.118 -5.098 1.00 91.31 242 LYS A C 1
ATOM 1941 O O . LYS A 1 242 ? -15.730 1.370 -5.154 1.00 91.31 242 LYS A O 1
ATOM 1946 N N . ASP A 1 243 ? -14.012 0.118 -4.389 1.00 88.19 243 ASP A N 1
ATOM 1947 C CA . ASP A 1 243 ? -14.792 -0.866 -3.632 1.00 88.19 243 ASP A CA 1
ATOM 1948 C C . ASP A 1 243 ? -14.811 -0.560 -2.117 1.00 88.19 243 ASP A C 1
ATOM 1950 O O . ASP A 1 243 ? -15.199 -1.407 -1.312 1.00 88.19 243 ASP A O 1
ATOM 1954 N N . ASN A 1 244 ? -14.327 0.625 -1.716 1.00 92.00 244 ASN A N 1
ATOM 1955 C CA . ASN A 1 244 ? -14.224 1.117 -0.338 1.00 92.00 244 ASN A CA 1
ATOM 1956 C C . ASN A 1 244 ? -13.547 0.127 0.635 1.00 92.00 244 ASN A C 1
ATOM 1958 O O . ASN A 1 244 ? -13.866 0.058 1.828 1.00 92.00 244 ASN A O 1
ATOM 1962 N N . ARG A 1 245 ? -12.586 -0.665 0.141 1.00 94.38 245 ARG A N 1
ATOM 1963 C CA . ARG A 1 245 ? -11.866 -1.665 0.944 1.00 94.38 245 ARG A CA 1
ATOM 1964 C C . ARG A 1 245 ? -10.977 -0.982 1.972 1.00 94.38 245 ARG A C 1
ATOM 1966 O O . ARG A 1 245 ? -10.938 -1.420 3.125 1.00 94.38 245 ARG A O 1
ATOM 1973 N N . LEU A 1 246 ? -10.273 0.083 1.584 1.00 96.62 246 LEU A N 1
ATOM 1974 C CA . LEU A 1 246 ? -9.429 0.843 2.507 1.00 96.62 246 LEU A CA 1
ATOM 1975 C C . LEU A 1 246 ? -10.284 1.595 3.527 1.00 96.62 246 LEU A C 1
ATOM 1977 O O . LEU A 1 246 ? -9.974 1.538 4.717 1.00 96.62 246 LEU A O 1
ATOM 1981 N N . ALA A 1 247 ? -11.384 2.214 3.096 1.00 96.12 247 ALA A N 1
ATOM 1982 C CA . ALA A 1 247 ? -12.350 2.858 3.984 1.00 96.12 247 ALA A CA 1
ATOM 1983 C C . ALA A 1 247 ? -12.886 1.885 5.050 1.00 96.12 247 ALA A C 1
ATOM 1985 O O . ALA A 1 247 ? -12.820 2.186 6.248 1.00 96.12 247 ALA A O 1
ATOM 1986 N N . ALA A 1 248 ? -13.313 0.685 4.636 1.00 95.19 248 ALA A N 1
ATOM 1987 C CA . ALA A 1 248 ? -13.768 -0.370 5.539 1.00 95.19 248 ALA A CA 1
ATOM 1988 C C . ALA A 1 248 ? -12.667 -0.828 6.513 1.00 95.19 248 ALA A C 1
ATOM 1990 O O . ALA A 1 248 ? -12.934 -1.017 7.701 1.00 95.19 248 ALA A O 1
ATOM 1991 N N . LEU A 1 249 ? -11.420 -0.969 6.045 1.00 96.50 249 LEU A N 1
ATOM 1992 C CA . LEU A 1 249 ? -10.279 -1.313 6.898 1.00 96.50 249 LEU A CA 1
ATOM 1993 C C . LEU A 1 249 ? -10.004 -0.253 7.962 1.00 96.50 249 LEU A C 1
ATOM 1995 O O . LEU A 1 249 ? -9.820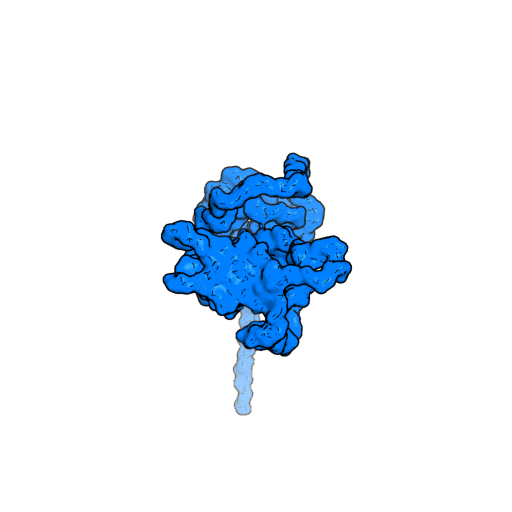 -0.605 9.127 1.00 96.50 249 LEU A O 1
ATOM 1999 N N . VAL A 1 250 ? -9.986 1.025 7.585 1.00 97.44 250 VAL A N 1
ATOM 2000 C CA . VAL A 1 250 ? -9.732 2.127 8.522 1.00 97.44 250 VAL A CA 1
ATOM 2001 C C . VAL A 1 250 ? -10.813 2.180 9.598 1.00 97.44 250 VAL A C 1
ATOM 2003 O O . VAL A 1 250 ? -10.491 2.240 10.783 1.00 97.44 250 VAL A O 1
ATOM 2006 N N . VAL A 1 251 ? -12.087 2.070 9.217 1.00 97.44 251 VAL A N 1
ATOM 2007 C CA . VAL A 1 251 ? -13.193 2.086 10.183 1.00 97.44 251 VAL A CA 1
ATOM 2008 C C . VAL A 1 251 ? -13.162 0.853 11.093 1.00 97.44 251 VAL A C 1
ATOM 2010 O O . VAL A 1 251 ? -13.230 0.992 12.315 1.00 97.44 251 VAL A O 1
ATOM 2013 N N . ALA A 1 252 ? -12.977 -0.351 10.537 1.00 96.25 252 ALA A N 1
ATOM 2014 C CA . ALA A 1 252 ? -12.848 -1.576 11.331 1.00 96.25 252 ALA A CA 1
ATOM 2015 C C . ALA A 1 252 ? -11.681 -1.501 12.326 1.00 96.25 252 ALA A C 1
ATOM 2017 O O . ALA A 1 252 ? -11.793 -1.961 13.466 1.00 96.25 252 ALA A O 1
ATOM 2018 N N . ALA A 1 253 ? -10.560 -0.916 11.898 1.00 97.19 253 ALA A N 1
ATOM 2019 C CA . ALA A 1 253 ? -9.396 -0.702 12.736 1.00 97.19 253 ALA A CA 1
ATOM 2020 C C . ALA A 1 253 ? -9.701 0.241 13.897 1.00 97.19 253 ALA A C 1
ATOM 2022 O O . ALA A 1 253 ? -9.420 -0.107 15.038 1.00 97.19 253 ALA A O 1
ATOM 2023 N N . VAL A 1 254 ? -10.311 1.396 13.643 1.00 97.88 254 VAL A N 1
ATOM 2024 C CA . VAL A 1 254 ? -10.623 2.359 14.708 1.00 97.88 254 VAL A CA 1
ATOM 2025 C C . VAL A 1 254 ? -11.570 1.742 15.734 1.00 97.88 254 VAL A C 1
ATOM 2027 O O . VAL A 1 254 ? -11.263 1.773 16.923 1.00 97.88 254 VAL A O 1
ATOM 2030 N N . VAL A 1 255 ? -12.627 1.055 15.291 1.00 96.81 255 VAL A N 1
ATOM 2031 C CA . VAL A 1 255 ? -13.548 0.337 16.190 1.00 96.81 255 VAL A CA 1
ATOM 2032 C C . VAL A 1 255 ? -12.813 -0.731 17.012 1.00 96.81 255 VAL A C 1
ATOM 2034 O O . VAL A 1 255 ? -13.045 -0.873 18.214 1.00 96.81 255 VAL A O 1
ATOM 2037 N N . LEU A 1 256 ? -11.894 -1.487 16.399 1.00 95.31 256 LEU A N 1
ATOM 2038 C CA . LEU A 1 256 ? -11.061 -2.456 17.116 1.00 95.31 256 LEU A CA 1
ATOM 2039 C C . LEU A 1 256 ? -10.210 -1.785 18.204 1.00 95.31 256 LEU A C 1
ATOM 2041 O O . LEU A 1 256 ? -10.131 -2.303 19.323 1.00 95.31 256 LEU A O 1
ATOM 2045 N N . TYR A 1 257 ? -9.539 -0.682 17.874 1.00 96.75 257 TYR A N 1
ATOM 2046 C CA . TYR A 1 257 ? -8.606 -0.027 18.786 1.00 96.75 257 TYR A CA 1
ATOM 2047 C C . TYR A 1 257 ? -9.333 0.700 19.913 1.00 96.75 257 TYR A C 1
ATOM 2049 O O . TYR A 1 257 ? -8.980 0.465 21.066 1.00 96.75 257 TYR A O 1
ATOM 2057 N N . GLU A 1 258 ? -10.389 1.455 19.608 1.00 95.69 258 GLU A N 1
ATOM 2058 C CA . GLU A 1 258 ? -11.304 2.077 20.578 1.00 95.69 258 GLU A CA 1
ATOM 2059 C C . GLU A 1 258 ? -11.747 1.069 21.649 1.00 95.69 258 GLU A C 1
ATOM 2061 O O . GLU A 1 258 ? -11.721 1.356 22.843 1.00 95.69 258 GLU A O 1
ATOM 2066 N N . ARG A 1 259 ? -12.115 -0.150 21.234 1.00 92.81 259 ARG A N 1
ATOM 2067 C CA . ARG A 1 259 ? -12.713 -1.147 22.132 1.00 92.81 259 ARG A CA 1
ATOM 2068 C C . ARG A 1 259 ? -11.709 -2.030 22.864 1.00 92.81 259 ARG A C 1
ATOM 2070 O O . ARG A 1 259 ? -12.055 -2.577 23.910 1.00 92.81 259 ARG A O 1
ATOM 2077 N N . LYS A 1 260 ? -10.513 -2.255 22.307 1.00 91.25 260 LYS A N 1
ATOM 2078 C CA . LYS A 1 260 ? -9.587 -3.290 22.815 1.00 91.25 260 LYS A CA 1
ATOM 2079 C C . LYS A 1 260 ? -8.161 -2.844 23.073 1.00 91.25 260 LYS A C 1
ATOM 2081 O O . LYS A 1 260 ? -7.417 -3.625 23.668 1.00 91.25 260 LYS A O 1
ATOM 2086 N N . VAL A 1 261 ? -7.739 -1.698 22.549 1.00 93.56 261 VAL A N 1
ATOM 2087 C CA . VAL A 1 261 ? -6.313 -1.344 22.507 1.00 93.56 261 VAL A CA 1
ATOM 2088 C C . VAL A 1 261 ? -6.054 0.011 23.144 1.00 93.56 261 VAL A C 1
ATOM 2090 O O . VAL A 1 261 ? -5.148 0.120 23.966 1.00 93.56 261 VAL A O 1
ATOM 2093 N N . TRP A 1 262 ? -6.823 1.031 22.780 1.00 97.06 262 TRP A N 1
ATOM 2094 C CA . TRP A 1 262 ? -6.590 2.388 23.238 1.00 97.06 262 TRP A CA 1
ATOM 2095 C C . TRP A 1 262 ? -7.028 2.609 24.680 1.00 97.06 262 TRP A C 1
ATOM 2097 O O . TRP A 1 262 ? -8.030 2.085 25.163 1.00 97.06 262 TRP A O 1
ATOM 2107 N N . THR A 1 263 ? -6.250 3.442 25.359 1.00 96.75 263 THR A N 1
ATOM 2108 C CA . THR A 1 263 ? -6.668 4.112 26.588 1.00 96.75 263 THR A CA 1
ATOM 2109 C C . THR A 1 263 ? -7.615 5.266 26.262 1.00 96.75 263 THR A C 1
ATOM 2111 O O . THR A 1 263 ? -7.635 5.765 25.137 1.00 96.75 263 THR A O 1
ATOM 2114 N N . GLN A 1 264 ? -8.338 5.765 27.267 1.00 96.88 264 GLN A N 1
ATOM 2115 C CA . GLN A 1 264 ? -9.208 6.931 27.085 1.00 96.88 264 GLN A CA 1
ATOM 2116 C C . GLN A 1 264 ? -8.445 8.158 26.558 1.00 96.88 264 GLN A C 1
ATOM 2118 O O . GLN A 1 264 ? -8.969 8.890 25.727 1.00 96.88 264 GLN A O 1
ATOM 2123 N N . ALA A 1 265 ? -7.202 8.371 27.006 1.00 97.69 265 ALA A N 1
ATOM 2124 C CA . ALA A 1 265 ? -6.376 9.483 26.538 1.00 97.69 265 ALA A CA 1
ATOM 2125 C C . ALA A 1 265 ? -6.046 9.368 25.039 1.00 97.69 265 ALA A C 1
ATOM 2127 O O . ALA A 1 265 ? -6.143 10.354 24.319 1.00 97.69 265 ALA A O 1
ATOM 2128 N N . GLN A 1 266 ? -5.718 8.163 24.562 1.00 97.94 266 GLN A N 1
ATOM 2129 C CA . GLN A 1 266 ? -5.450 7.913 23.141 1.00 97.94 266 GLN A CA 1
ATOM 2130 C C . GLN A 1 266 ? -6.708 8.030 22.277 1.00 97.94 266 GLN A C 1
ATOM 2132 O O . GLN A 1 266 ? -6.618 8.477 21.139 1.00 97.94 266 GLN A O 1
ATOM 2137 N N . LEU A 1 267 ? -7.873 7.641 22.806 1.00 97.56 267 LEU A N 1
ATOM 2138 C CA . LEU A 1 267 ? -9.148 7.827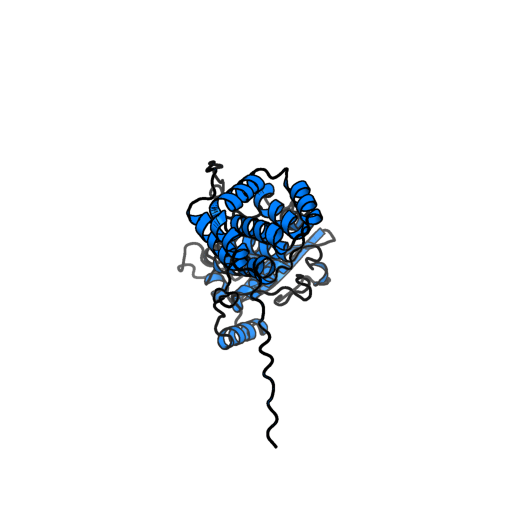 22.117 1.00 97.56 267 LEU A CA 1
ATOM 2139 C C . LEU A 1 267 ? -9.478 9.316 21.950 1.00 97.56 267 LEU A C 1
ATOM 2141 O O . LEU A 1 267 ? -9.809 9.735 20.848 1.00 97.56 267 LEU A O 1
ATOM 2145 N N . ILE A 1 268 ? -9.322 10.115 23.011 1.00 97.88 268 ILE A N 1
ATOM 2146 C CA . ILE A 1 268 ? -9.521 11.572 22.948 1.00 97.88 268 ILE A CA 1
ATOM 2147 C C . ILE A 1 268 ? -8.549 12.199 21.944 1.00 97.88 268 ILE A C 1
ATOM 2149 O O . ILE A 1 268 ? -8.978 12.963 21.084 1.00 97.88 268 ILE A O 1
ATOM 2153 N N . GLU A 1 269 ? -7.264 11.830 22.010 1.00 97.88 269 GLU A N 1
ATOM 2154 C CA . GLU A 1 269 ? -6.252 12.271 21.043 1.00 97.88 269 GLU A CA 1
ATOM 2155 C C . GLU A 1 269 ? -6.698 1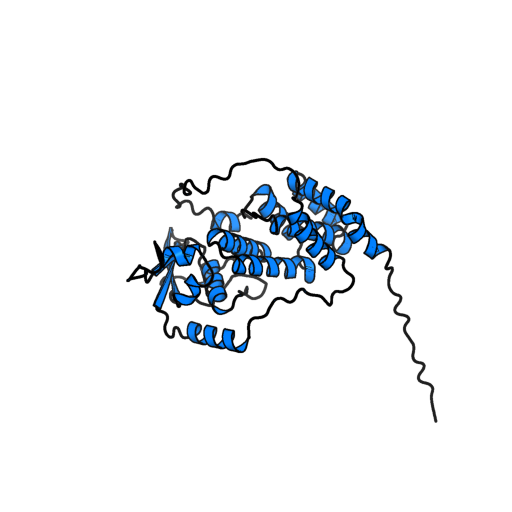1.953 19.607 1.00 97.88 269 GLU A C 1
ATOM 2157 O O . GLU A 1 269 ? -6.685 12.836 18.749 1.00 97.88 269 GLU A O 1
ATOM 2162 N N . PHE A 1 270 ? -7.141 10.715 19.350 1.00 98.19 270 PHE A N 1
ATOM 2163 C CA . PHE A 1 270 ? -7.651 10.289 18.048 1.00 98.19 270 PHE A CA 1
ATOM 2164 C C . PHE A 1 270 ? -8.831 11.139 17.573 1.00 98.19 270 PHE A C 1
ATOM 2166 O O . PHE A 1 270 ? -8.770 11.712 16.486 1.00 98.19 270 PHE A O 1
ATOM 2173 N N . GLU A 1 271 ? -9.880 11.239 18.391 1.00 97.81 271 GLU A N 1
ATOM 2174 C CA . GLU A 1 271 ? -11.101 11.984 18.080 1.00 97.81 271 GLU A CA 1
ATOM 2175 C C . GLU A 1 271 ? -10.813 13.453 17.775 1.00 97.81 271 GLU A C 1
ATOM 2177 O O . GLU A 1 271 ? -11.364 13.998 16.820 1.00 97.81 271 GLU A O 1
ATOM 2182 N N . GLU A 1 272 ? -9.941 14.101 18.549 1.00 97.56 272 GLU A N 1
ATOM 2183 C CA . GLU A 1 272 ? -9.523 15.482 18.299 1.00 97.56 272 GLU A CA 1
ATOM 2184 C C . GLU A 1 272 ? -8.795 15.621 16.958 1.00 97.56 272 GLU A C 1
ATOM 2186 O O . GLU A 1 272 ? -9.081 16.555 16.205 1.00 97.56 272 GLU A O 1
ATOM 2191 N N . GLY A 1 273 ? -7.915 14.671 16.626 1.00 96.69 273 GLY A N 1
ATOM 2192 C CA . GLY A 1 273 ? -7.148 14.686 15.380 1.00 96.69 273 GLY A CA 1
ATOM 2193 C C . GLY A 1 273 ? -7.985 14.468 14.117 1.00 96.69 273 GLY A C 1
ATOM 2194 O O . GLY A 1 273 ? -7.627 14.989 13.062 1.00 96.69 273 GLY A O 1
ATOM 2195 N N . VAL A 1 274 ? -9.105 13.740 14.201 1.00 97.50 274 VAL A N 1
ATOM 2196 C CA . VAL A 1 274 ? -9.928 13.385 13.025 1.00 97.50 274 VAL A CA 1
ATOM 2197 C C . VAL A 1 274 ? -11.297 14.066 12.981 1.00 97.50 274 VAL A C 1
ATOM 2199 O O . VAL A 1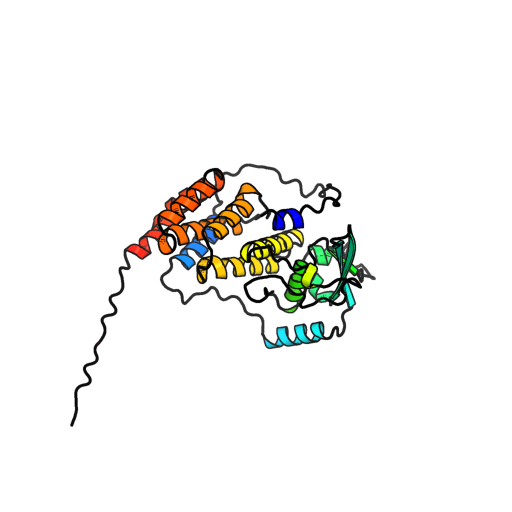 274 ? -12.023 13.894 12.004 1.00 97.50 274 VAL A O 1
ATOM 2202 N N . ARG A 1 275 ? -11.654 14.890 13.977 1.00 96.00 275 ARG A N 1
ATOM 2203 C CA . ARG A 1 275 ? -12.978 15.542 14.081 1.00 96.00 275 ARG A CA 1
ATOM 2204 C C . ARG A 1 275 ? -13.386 16.329 12.833 1.00 96.00 275 ARG A C 1
ATOM 2206 O O . ARG A 1 275 ? -14.567 16.393 12.502 1.00 96.00 275 ARG A O 1
ATOM 2213 N N . ALA A 1 276 ? -12.420 16.938 12.147 1.00 95.25 276 ALA A N 1
ATOM 2214 C CA . ALA A 1 276 ? -12.658 17.702 10.921 1.00 95.25 276 ALA A CA 1
ATOM 2215 C C . ALA A 1 276 ? -12.982 16.816 9.699 1.00 95.25 276 ALA A C 1
ATOM 2217 O O . ALA A 1 276 ? -13.490 17.316 8.697 1.00 95.25 276 ALA A O 1
ATOM 2218 N N . VAL A 1 277 ? -12.737 15.505 9.771 1.00 96.62 277 VAL A N 1
ATOM 2219 C CA . VAL A 1 277 ? -12.987 14.552 8.685 1.00 96.62 277 VAL A CA 1
ATOM 2220 C C . VAL A 1 277 ? -14.409 13.998 8.816 1.00 96.62 277 VAL A C 1
ATOM 2222 O O . VAL A 1 277 ? -14.627 12.839 9.164 1.00 96.62 277 VAL A O 1
ATOM 2225 N N . SER A 1 278 ? -15.409 14.845 8.550 1.00 94.88 278 SER A N 1
ATOM 2226 C CA . SER A 1 278 ? -16.823 14.544 8.838 1.00 94.88 278 SER A CA 1
ATOM 2227 C C . SER A 1 278 ? -17.319 13.237 8.218 1.00 94.88 278 SER A C 1
ATOM 2229 O O . SER A 1 278 ? -18.111 12.534 8.839 1.00 94.88 278 SER A O 1
ATOM 2231 N N . ARG A 1 279 ? -16.844 12.880 7.015 1.00 93.06 279 ARG A N 1
ATOM 2232 C CA . ARG A 1 279 ? -17.243 11.624 6.365 1.00 93.06 279 ARG A CA 1
ATOM 2233 C C . ARG A 1 279 ? -16.806 10.400 7.168 1.00 93.06 279 ARG A C 1
ATOM 2235 O O . ARG A 1 279 ? -17.621 9.517 7.401 1.00 93.06 279 ARG A O 1
ATOM 2242 N N . PHE A 1 280 ? -15.555 10.386 7.617 1.00 96.50 280 PHE A N 1
ATOM 2243 C CA . PHE A 1 280 ? -15.031 9.306 8.445 1.00 96.50 280 PHE A CA 1
ATOM 2244 C C . PHE A 1 280 ? -15.823 9.174 9.754 1.00 96.50 280 PHE A C 1
ATOM 2246 O O . PHE A 1 280 ? -16.194 8.065 10.125 1.00 96.50 280 PHE A O 1
ATOM 2253 N N . MET A 1 281 ? -16.139 10.297 10.412 1.00 96.69 281 MET A N 1
ATOM 2254 C CA . MET A 1 281 ? -16.929 10.289 11.651 1.00 96.69 281 MET A CA 1
ATOM 2255 C C . MET A 1 281 ? -18.305 9.639 11.449 1.00 96.69 281 MET A C 1
ATOM 2257 O O . MET A 1 281 ? -18.705 8.790 12.239 1.00 96.69 281 MET A O 1
ATOM 2261 N N . VAL A 1 282 ? -18.992 9.968 10.348 1.00 94.69 282 VAL A N 1
ATOM 2262 C CA . VAL A 1 282 ? -20.287 9.356 9.999 1.00 94.69 282 VAL A CA 1
ATOM 2263 C C . VAL A 1 282 ? -20.154 7.850 9.764 1.00 94.69 282 VAL A C 1
ATOM 2265 O O . VAL A 1 282 ? -20.964 7.077 10.275 1.00 94.69 282 VAL A O 1
ATOM 2268 N N . ASP A 1 283 ? -19.139 7.414 9.016 1.00 95.00 283 ASP A N 1
ATOM 2269 C CA . ASP A 1 283 ? -18.935 5.994 8.713 1.00 95.00 283 ASP A CA 1
ATOM 2270 C C . ASP A 1 283 ? -18.551 5.193 9.974 1.00 95.00 283 ASP A C 1
ATOM 2272 O O . ASP A 1 283 ? -19.021 4.064 10.163 1.00 95.00 283 ASP A O 1
ATOM 2276 N N . TRP A 1 284 ? -17.781 5.795 10.886 1.00 96.25 284 TRP A N 1
ATOM 2277 C CA . TRP A 1 284 ? -17.463 5.223 12.196 1.00 96.25 284 TRP A CA 1
ATOM 2278 C C . TRP A 1 284 ? -18.717 5.065 13.070 1.00 96.25 284 TRP A C 1
ATOM 2280 O O . TRP A 1 284 ? -19.011 3.947 13.507 1.00 96.25 284 TRP A O 1
ATOM 2290 N N . ASP A 1 285 ? -19.515 6.123 13.241 1.00 95.19 285 ASP A N 1
ATOM 2291 C CA . ASP A 1 285 ? -20.757 6.088 14.027 1.00 95.19 285 ASP A CA 1
ATOM 2292 C C . ASP A 1 285 ? -21.767 5.077 13.465 1.00 95.19 285 ASP A C 1
ATOM 2294 O O . ASP A 1 285 ? -22.366 4.277 14.198 1.00 95.19 285 ASP A O 1
ATOM 2298 N N . ASN A 1 286 ? -21.942 5.070 12.141 1.00 92.81 286 ASN A N 1
ATOM 2299 C CA . ASN A 1 286 ? -22.813 4.120 11.457 1.00 92.81 286 ASN A CA 1
ATOM 2300 C C . ASN A 1 286 ? -22.355 2.680 11.688 1.00 92.81 286 ASN A C 1
ATOM 2302 O O . ASN A 1 286 ? -23.185 1.807 11.947 1.00 92.81 286 ASN A O 1
ATOM 2306 N N . THR A 1 287 ? -21.048 2.429 11.645 1.00 93.19 287 THR A N 1
ATOM 2307 C CA . THR A 1 287 ? -20.484 1.095 11.867 1.00 93.19 287 THR A CA 1
ATOM 2308 C C . THR A 1 287 ? -20.754 0.596 13.279 1.00 93.19 287 THR A C 1
ATOM 2310 O O . THR A 1 287 ? -21.237 -0.529 13.450 1.00 93.19 287 THR A O 1
ATOM 2313 N N . VAL A 1 288 ? -20.503 1.433 14.290 1.00 93.25 288 VAL A N 1
ATOM 2314 C CA . VAL A 1 288 ? -20.759 1.094 15.699 1.00 93.25 288 VAL A CA 1
ATOM 2315 C C . VAL A 1 288 ? -22.234 0.751 15.914 1.00 93.25 288 VAL A C 1
ATOM 2317 O O . VAL A 1 288 ? -22.558 -0.221 16.603 1.00 93.25 288 VAL A O 1
ATOM 2320 N N . ASN A 1 289 ? -23.140 1.500 15.283 1.00 92.31 289 ASN A N 1
ATOM 2321 C CA . ASN A 1 289 ? -24.576 1.271 15.403 1.00 92.31 289 ASN A CA 1
ATOM 2322 C C . ASN A 1 289 ? -25.060 0.028 14.642 1.00 92.31 289 ASN A C 1
ATOM 2324 O O . ASN A 1 289 ? -25.764 -0.800 15.224 1.00 92.31 289 ASN A O 1
ATOM 2328 N N . ARG A 1 290 ? -24.672 -0.138 13.371 1.00 90.12 290 ARG A N 1
ATOM 2329 C CA . ARG A 1 290 ? -25.116 -1.251 12.510 1.00 90.12 290 ARG A CA 1
ATOM 2330 C C . ARG A 1 290 ? -24.574 -2.602 12.982 1.00 90.12 290 ARG A C 1
ATOM 2332 O O . ARG A 1 290 ? -25.294 -3.597 12.951 1.00 90.12 290 ARG A O 1
ATOM 2339 N N . HIS A 1 291 ? -23.333 -2.646 13.469 1.00 90.81 291 HIS A N 1
ATOM 2340 C CA . HIS A 1 291 ? -22.665 -3.891 13.863 1.00 90.81 291 HIS A CA 1
ATOM 2341 C C . HIS A 1 291 ? -22.634 -4.124 15.379 1.00 90.81 291 HIS A C 1
ATOM 2343 O O . HIS A 1 291 ? -21.896 -4.992 15.851 1.00 90.81 291 HIS A O 1
ATOM 2349 N N . ARG A 1 292 ? -23.484 -3.425 16.145 1.00 90.81 292 ARG A N 1
ATOM 2350 C CA . ARG A 1 292 ? -23.575 -3.523 17.612 1.00 90.81 292 ARG A CA 1
ATOM 2351 C C . ARG A 1 292 ? -23.599 -4.966 18.128 1.00 90.81 292 ARG A C 1
ATOM 2353 O O . ARG A 1 292 ? -22.866 -5.292 19.052 1.00 90.81 292 ARG A O 1
ATOM 2360 N N . GLN A 1 293 ? -24.349 -5.859 17.476 1.00 88.06 293 GLN A N 1
ATOM 2361 C CA . GLN A 1 293 ? -24.422 -7.273 17.870 1.00 88.06 293 GLN A CA 1
ATOM 2362 C C . GLN A 1 293 ? -23.067 -7.999 17.802 1.00 88.06 293 GLN A C 1
ATOM 2364 O O . GLN A 1 293 ? -22.780 -8.836 18.655 1.00 88.06 293 GLN A O 1
ATOM 2369 N N . ILE A 1 294 ? -22.232 -7.708 16.796 1.00 87.31 294 ILE A N 1
ATOM 2370 C CA . ILE A 1 294 ? -20.886 -8.295 16.671 1.00 87.31 294 ILE A CA 1
ATOM 2371 C C . ILE A 1 294 ? -19.999 -7.773 17.806 1.00 87.31 294 ILE A C 1
ATOM 2373 O O . ILE A 1 294 ? -19.274 -8.550 18.425 1.00 87.31 294 ILE A O 1
ATOM 2377 N N . LEU A 1 295 ? -20.115 -6.478 18.112 1.00 88.69 295 LEU A N 1
ATOM 2378 C CA . LEU A 1 295 ? -19.330 -5.800 19.144 1.00 88.69 295 LEU A CA 1
ATOM 2379 C C . LEU A 1 295 ? -19.725 -6.234 20.573 1.00 88.69 295 LEU A C 1
ATOM 2381 O O . LEU A 1 295 ? -18.863 -6.359 21.440 1.00 88.69 295 LEU A O 1
ATOM 2385 N N . GLU A 1 296 ? -21.007 -6.514 20.830 1.00 87.25 296 GLU A N 1
ATOM 2386 C CA . GLU A 1 296 ? -21.530 -6.900 22.155 1.00 87.25 296 GLU A CA 1
ATOM 2387 C C . GLU A 1 296 ? -21.343 -8.388 22.493 1.00 87.25 296 GLU A C 1
ATOM 2389 O O . GLU A 1 296 ? -21.199 -8.745 23.667 1.00 87.25 296 GLU A O 1
ATOM 2394 N N . ARG A 1 297 ? -21.295 -9.279 21.488 1.00 81.12 297 ARG A N 1
ATOM 2395 C CA . ARG A 1 297 ? -21.100 -10.732 21.691 1.00 81.12 297 ARG A CA 1
ATOM 2396 C C . ARG A 1 297 ? -19.846 -11.067 22.499 1.00 81.12 297 ARG A C 1
ATOM 2398 O O . ARG A 1 297 ? -19.816 -12.081 23.189 1.00 81.12 297 ARG A O 1
ATOM 2405 N N . GLU A 1 298 ? -18.826 -10.221 22.455 1.00 69.31 298 GLU A N 1
ATOM 2406 C CA . GLU A 1 298 ? -17.595 -10.430 23.214 1.00 69.31 298 GLU A CA 1
ATOM 2407 C C . GLU A 1 298 ? -17.744 -10.107 24.708 1.00 69.31 298 GLU A C 1
ATOM 2409 O O . GLU A 1 298 ? -17.161 -10.805 25.534 1.00 69.31 298 GLU A O 1
ATOM 2414 N N . GLN A 1 299 ? -18.565 -9.118 25.080 1.00 64.88 299 GLN A N 1
ATOM 2415 C CA . GLN A 1 299 ? -18.749 -8.729 26.487 1.00 64.88 299 GLN A CA 1
ATOM 2416 C C . GLN A 1 299 ? -19.438 -9.829 27.305 1.00 64.88 299 GLN A C 1
ATOM 2418 O O . GLN A 1 299 ? -19.165 -9.999 28.493 1.00 64.88 299 GLN A O 1
ATOM 2423 N N . THR A 1 300 ? -20.308 -10.609 26.660 1.00 63.19 300 THR A N 1
ATOM 2424 C CA . THR A 1 300 ? -21.040 -11.714 27.303 1.00 63.19 300 THR A CA 1
ATOM 2425 C C . THR A 1 300 ? -20.191 -12.974 27.479 1.00 63.19 300 THR A C 1
ATOM 2427 O O . THR A 1 300 ? -20.445 -13.769 28.386 1.00 63.19 300 THR A O 1
ATOM 2430 N N . MET A 1 301 ? -19.121 -13.136 26.694 1.00 59.44 301 MET A N 1
ATOM 2431 C CA . MET A 1 301 ? -18.112 -14.171 26.912 1.00 59.44 301 MET A CA 1
ATOM 2432 C C . MET A 1 301 ? -17.073 -13.690 27.924 1.00 59.44 301 MET A C 1
ATOM 2434 O O . MET A 1 301 ? -15.890 -13.543 27.613 1.00 59.44 301 MET A O 1
ATOM 2438 N N . GLY A 1 302 ? -17.542 -13.463 29.156 1.00 56.91 302 GLY A N 1
ATOM 2439 C CA . GLY A 1 302 ? -16.701 -13.138 30.304 1.00 56.91 302 GLY A CA 1
ATOM 2440 C C . GLY A 1 302 ? -15.503 -14.089 30.420 1.00 56.91 302 GLY A C 1
ATOM 2441 O O . GLY A 1 302 ? -15.538 -15.200 29.877 1.00 56.91 302 GLY A O 1
ATOM 2442 N N . PRO A 1 303 ? -14.422 -13.672 31.108 1.00 57.03 303 PRO A N 1
ATOM 2443 C CA . PRO A 1 303 ? -13.167 -14.408 31.135 1.00 57.03 303 PRO A CA 1
ATOM 2444 C C . PRO A 1 303 ? -13.465 -15.856 31.495 1.00 57.03 303 PRO A C 1
ATOM 2446 O O . PRO A 1 303 ? -13.892 -16.136 32.617 1.00 57.03 303 PRO A O 1
ATOM 2449 N N . LYS A 1 304 ? -13.277 -16.775 30.533 1.00 57.03 304 LYS A N 1
ATOM 2450 C CA . LYS A 1 304 ? -13.333 -18.212 30.795 1.00 57.03 304 LYS A CA 1
ATOM 2451 C C . LYS A 1 304 ? -12.295 -18.451 31.874 1.00 57.03 304 LYS A C 1
ATOM 2453 O O . LYS A 1 304 ? -11.102 -18.524 31.573 1.00 57.03 304 LYS A O 1
ATOM 2458 N N . ARG A 1 305 ? -12.747 -18.480 33.135 1.00 50.28 305 ARG A N 1
ATOM 2459 C CA . ARG A 1 305 ? -11.954 -18.849 34.300 1.00 50.28 305 ARG A CA 1
ATOM 2460 C C . ARG A 1 305 ? -11.255 -20.116 33.853 1.00 50.28 305 ARG A C 1
ATOM 2462 O O . ARG A 1 305 ? -11.913 -21.126 33.618 1.00 50.28 305 ARG A O 1
ATOM 2469 N N . LYS A 1 306 ? -9.939 -20.040 33.636 1.00 56.78 306 LYS A N 1
ATOM 2470 C CA . LYS A 1 306 ? -9.123 -21.238 33.514 1.00 56.78 306 LYS A CA 1
ATOM 2471 C C . LYS A 1 306 ? -9.286 -21.904 34.866 1.00 56.78 306 LYS A C 1
ATOM 2473 O O . LYS A 1 306 ? -8.593 -21.543 35.813 1.00 56.78 306 LYS A O 1
ATOM 2478 N N . THR A 1 307 ? -10.271 -22.791 34.985 1.00 54.19 307 THR A N 1
ATOM 2479 C CA . THR A 1 307 ? -10.391 -23.704 36.106 1.00 54.19 307 THR A CA 1
ATOM 2480 C C . THR A 1 307 ? -9.113 -24.506 36.019 1.00 54.19 307 THR A C 1
ATOM 2482 O O . THR A 1 307 ? -8.963 -25.391 35.177 1.00 54.19 307 THR A O 1
ATOM 2485 N N . ARG A 1 308 ? -8.116 -24.055 36.780 1.00 53.41 308 ARG A N 1
ATOM 2486 C CA . ARG A 1 308 ? -6.825 -24.695 36.928 1.00 53.41 308 ARG A CA 1
ATOM 2487 C C . ARG A 1 308 ? -7.179 -26.049 37.519 1.00 53.41 308 ARG A C 1
ATOM 2489 O O . ARG A 1 308 ? -7.406 -26.153 38.717 1.00 53.41 308 ARG A O 1
ATOM 2496 N N . ARG A 1 309 ? -7.352 -27.055 36.657 1.00 58.25 309 ARG A N 1
ATOM 2497 C CA . ARG A 1 309 ? -7.401 -28.455 37.059 1.00 58.25 309 ARG A CA 1
ATOM 2498 C C . ARG A 1 309 ? -6.029 -28.712 37.662 1.00 58.25 309 ARG A C 1
ATOM 2500 O O . ARG A 1 309 ? -5.077 -29.023 36.957 1.00 58.25 309 ARG A O 1
ATOM 2507 N N . THR A 1 310 ? -5.910 -28.464 38.960 1.00 55.97 310 THR A N 1
ATOM 2508 C CA . THR A 1 310 ? -4.887 -29.066 39.794 1.00 55.97 310 THR A CA 1
ATOM 2509 C C . THR A 1 310 ? -5.183 -30.554 39.731 1.00 55.97 310 THR A C 1
ATOM 2511 O O . THR A 1 310 ? -6.040 -31.064 40.449 1.00 55.97 310 THR A O 1
ATOM 2514 N N . SER A 1 311 ? -4.561 -31.243 38.777 1.00 61.50 311 SER A N 1
ATOM 2515 C CA . SER A 1 311 ? -4.369 -32.676 38.899 1.00 61.50 311 SER A CA 1
ATOM 2516 C C . SER A 1 311 ? -3.528 -32.855 40.155 1.00 61.50 311 SER A C 1
ATOM 2518 O O . SER A 1 311 ? -2.310 -32.685 40.117 1.00 61.50 311 SER A O 1
ATOM 2520 N N . ASN A 1 312 ? -4.198 -33.099 41.280 1.00 52.62 312 ASN A N 1
ATOM 2521 C CA . ASN A 1 312 ? -3.565 -33.703 42.435 1.00 52.62 312 ASN A CA 1
ATOM 2522 C C . ASN A 1 312 ? -2.997 -35.025 41.924 1.00 52.62 312 ASN A C 1
ATOM 2524 O O . ASN A 1 312 ? -3.745 -35.972 41.678 1.00 52.62 312 ASN A O 1
ATOM 2528 N N . GLY A 1 313 ? -1.687 -35.030 41.670 1.00 57.00 313 GLY A N 1
ATOM 2529 C CA . GLY A 1 313 ? -0.912 -36.248 41.555 1.00 57.00 313 GLY A CA 1
ATOM 2530 C C . GLY A 1 313 ? -1.101 -36.976 42.869 1.00 57.00 313 GLY A C 1
ATOM 2531 O O . GLY A 1 313 ? -0.602 -36.544 43.902 1.00 57.00 313 GLY A O 1
ATOM 2532 N N . HIS A 1 314 ? -1.954 -37.990 42.833 1.00 61.59 314 HIS A N 1
ATOM 2533 C CA . HIS A 1 314 ? -2.139 -38.890 43.942 1.00 61.59 314 HIS A CA 1
ATOM 2534 C C . HIS A 1 314 ? -0.907 -39.785 43.959 1.00 61.59 314 HIS A C 1
ATOM 2536 O O . HIS A 1 314 ? -0.681 -40.543 43.013 1.00 61.59 314 HIS A O 1
ATOM 2542 N N . ASP A 1 315 ? -0.116 -39.629 45.015 1.00 58.28 315 ASP A N 1
ATOM 2543 C CA . ASP A 1 315 ? 0.876 -40.595 45.454 1.00 58.28 315 ASP A CA 1
ATOM 2544 C C . ASP A 1 315 ? 0.312 -42.013 45.326 1.00 58.28 315 ASP A C 1
ATOM 2546 O O . ASP A 1 315 ? -0.753 -42.336 45.864 1.00 58.28 315 ASP A O 1
ATOM 2550 N N . ARG A 1 316 ? 1.046 -42.876 44.626 1.00 56.78 316 ARG A N 1
ATOM 2551 C CA . ARG A 1 316 ? 1.001 -44.311 44.877 1.00 56.78 316 ARG A CA 1
ATOM 2552 C C . ARG A 1 316 ? 2.421 -44.794 45.121 1.00 56.78 316 ARG A C 1
ATOM 2554 O O . ARG A 1 316 ? 3.322 -44.499 44.340 1.00 56.78 316 ARG A O 1
ATOM 2561 N N . GLN A 1 317 ? 2.510 -45.441 46.277 1.00 59.38 317 GLN A N 1
ATOM 2562 C CA . GLN A 1 317 ? 3.629 -46.117 46.919 1.00 59.38 317 GLN A CA 1
ATOM 2563 C C . GLN A 1 317 ? 4.354 -47.103 46.012 1.00 59.38 317 GLN A C 1
ATOM 2565 O O . GLN A 1 317 ? 3.685 -47.678 45.119 1.00 59.38 317 GLN A O 1
#

Sequence (317 aa):
MDALLKLYRNDSVPTSLPPCLRLDNSTKHDLSDDESVHLKILLEHAFGSDRRVQPPITKPDGLCVQHVYRIFKRRLGCDTMITVTCTGPDGSQLSFEWDVHQVFLQAGSRVLDEHLNPGGITNQSPPNQIALNYHPMMVDRLVTFFYTQTYQLDEGGLANRFHCISKAPEGYDPLSFAMKGIPYLGFHVAMYRMGEELEYPELMDIAFSKMVEQIIFKRRSTTRDLMEMVDLVYNLKFCNDKDNRLAALVVAAVVLYERKVWTQAQLIEFEEGVRAVSRFMVDWDNTVNRHRQILEREQTMGPKRKTRRTSNGHDRQ

Radius of gyration: 23.23 Å; Cα contacts (8 Å, |Δi|>4): 343; chains: 1; bounding box: 53×65×81 Å

Secondary structure (DSSP, 8-state):
-HHHHHHH--TTS-----GGG--------S--HHHHHHHHHHHHHHH-S-TT---------HHHHHHHHHHHHTTTT--EEEEEEEE-TTS-EEEEEEEE-HHHHHTT-HHHHHHHSTTSTT-SS--SEEE--S-HHHHHHHHHHHHHS----BGGGB--S-SS-SBPPTT--GGGG--TTS-HHHHHHHHHHHHHHTT-HHHHHHHHHHHHIIIIIS----HHHHHHHHIIIIIS--S--TT-HHHHHHHHHHHHHHHHT--HHHHHHHHHHHTT-HHHHHHHHHHHHHTHHHHHHHHHS----------------

Nearest PDB structures (foldseek):
  8p2n-assembly1_B  TM=7.281E-01  e=1.544E-02  Xenopus laevis
  8gq6-assembly1_A  TM=5.275E-01  e=1.447E-03  Homo sapiens
  8k8t-assembly1_L  TM=5.992E-01  e=8.764E-03  Homo sapiens
  8khp-assembly1_B  TM=5.222E-01  e=3.846E-03  Homo sapiens
  5uum-assembly2_B  TM=2.679E-01  e=2.793E+00  Homo sapiens